Protein AF-A0AAW2QH24-F1 (afdb_monomer)

Structure (mmCIF, N/CA/C/O backbone):
data_AF-A0AAW2QH24-F1
#
_entry.id   AF-A0AAW2QH24-F1
#
loop_
_atom_site.group_PDB
_atom_site.id
_atom_site.type_symbol
_atom_site.label_atom_id
_atom_site.label_alt_id
_atom_site.label_comp_id
_atom_site.label_asym_id
_atom_site.label_entity_id
_atom_site.label_seq_id
_atom_site.pdbx_PDB_ins_code
_atom_site.Cartn_x
_atom_site.Cartn_y
_atom_site.Cartn_z
_atom_site.occupancy
_atom_site.B_iso_or_equiv
_atom_site.auth_seq_id
_atom_site.auth_comp_id
_atom_site.auth_asym_id
_atom_site.auth_atom_id
_atom_site.pdbx_PDB_model_num
ATOM 1 N N . MET A 1 1 ? -31.038 6.868 36.584 1.00 50.53 1 MET A N 1
ATOM 2 C CA . MET A 1 1 ? -31.276 5.409 36.505 1.00 50.53 1 MET A CA 1
ATOM 3 C C . MET A 1 1 ? -29.937 4.709 36.640 1.00 50.53 1 MET A C 1
ATOM 5 O O . MET A 1 1 ? -29.089 4.872 35.773 1.00 50.53 1 MET A O 1
ATOM 9 N N . THR A 1 2 ? -29.704 4.025 37.755 1.00 49.72 2 THR A N 1
ATOM 10 C CA . THR A 1 2 ? -28.501 3.214 37.974 1.00 49.72 2 THR A CA 1
ATOM 11 C C . THR A 1 2 ? -28.663 1.862 37.268 1.00 49.72 2 THR A C 1
ATOM 13 O O . THR A 1 2 ? -29.738 1.265 37.352 1.00 49.72 2 THR A O 1
ATOM 16 N N . PRO A 1 3 ? -27.652 1.373 36.529 1.00 58.25 3 PRO A N 1
ATOM 17 C CA . PRO A 1 3 ? -27.753 0.094 35.834 1.00 58.25 3 PRO A CA 1
ATOM 18 C C . PRO A 1 3 ? -27.809 -1.057 36.847 1.00 58.25 3 PRO A C 1
ATOM 20 O O . PRO A 1 3 ? -26.887 -1.262 37.631 1.00 58.25 3 PRO A O 1
ATOM 23 N N . SER A 1 4 ? -28.914 -1.800 36.830 1.00 63.97 4 SER A N 1
ATOM 24 C CA . SER A 1 4 ? -29.121 -3.020 37.612 1.00 63.97 4 SER A CA 1
ATOM 25 C C . SER A 1 4 ? -28.683 -4.241 36.796 1.00 63.97 4 SER A C 1
ATOM 27 O O . SER A 1 4 ? -28.987 -4.327 35.607 1.00 63.97 4 SER A O 1
ATOM 29 N N . LYS A 1 5 ? -28.019 -5.214 37.443 1.00 64.31 5 LYS A N 1
ATOM 30 C CA . LYS A 1 5 ? -27.578 -6.499 36.849 1.00 64.31 5 LYS A CA 1
ATOM 31 C C . LYS A 1 5 ? -28.706 -7.333 36.223 1.00 64.31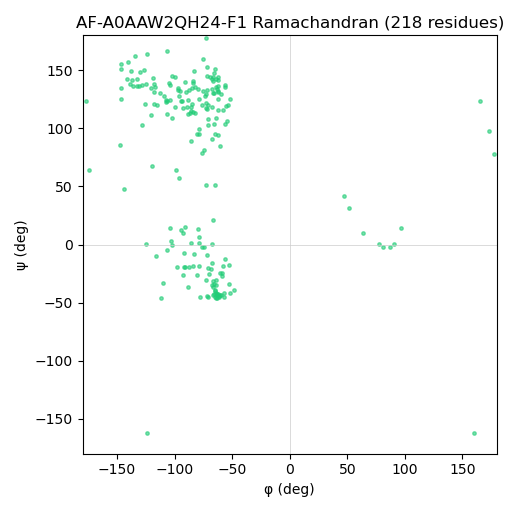 5 LYS A C 1
ATOM 33 O O . LYS A 1 5 ? -28.423 -8.305 35.536 1.00 64.31 5 LYS A O 1
ATOM 38 N N . ILE A 1 6 ? -29.963 -6.981 36.486 1.00 69.25 6 ILE A N 1
ATOM 39 C CA . ILE A 1 6 ? -31.151 -7.721 36.043 1.00 69.25 6 ILE A CA 1
ATOM 40 C C . ILE A 1 6 ? -31.359 -7.600 34.525 1.00 69.25 6 ILE A C 1
ATOM 42 O O . ILE A 1 6 ? -31.956 -8.478 33.910 1.00 69.25 6 ILE A O 1
ATOM 46 N N . VAL A 1 7 ? -30.854 -6.535 33.898 1.00 69.88 7 VAL A N 1
ATOM 47 C CA . VAL A 1 7 ? -31.064 -6.295 32.469 1.00 69.88 7 VAL A CA 1
ATOM 48 C C . VAL A 1 7 ? -29.834 -6.741 31.682 1.00 69.88 7 VAL A C 1
ATOM 50 O O . VAL A 1 7 ? -28.747 -6.201 31.856 1.00 69.88 7 VAL A O 1
ATOM 53 N N . ALA A 1 8 ? -30.013 -7.719 30.788 1.00 75.12 8 ALA A N 1
ATOM 54 C CA . ALA A 1 8 ? -28.938 -8.256 29.944 1.00 75.12 8 ALA A CA 1
ATOM 55 C C . ALA A 1 8 ? -28.410 -7.250 28.900 1.00 75.12 8 ALA A C 1
ATOM 57 O O . ALA A 1 8 ? -27.344 -7.452 28.322 1.00 75.12 8 ALA A O 1
ATOM 58 N N . GLN A 1 9 ? -29.154 -6.171 28.641 1.00 79.94 9 GLN A N 1
ATOM 59 C CA . GLN A 1 9 ? -28.798 -5.129 27.680 1.00 79.94 9 GLN A CA 1
ATOM 60 C C . GLN A 1 9 ? -28.249 -3.886 28.383 1.00 79.94 9 GLN A C 1
ATOM 62 O O . GLN A 1 9 ? -28.702 -3.502 29.461 1.00 79.94 9 GLN A O 1
ATOM 67 N N . THR A 1 10 ? -27.290 -3.217 27.742 1.00 81.06 10 THR A N 1
ATOM 68 C CA . THR A 1 10 ? -26.743 -1.960 28.270 1.00 81.06 10 THR A CA 1
ATOM 69 C C . THR A 1 10 ? -27.794 -0.840 28.194 1.00 81.06 10 THR A C 1
ATOM 71 O O . THR A 1 10 ? -28.531 -0.775 27.207 1.00 81.06 10 THR A O 1
ATOM 74 N N . PRO A 1 11 ? -27.856 0.095 29.165 1.00 86.81 11 PRO A N 1
ATOM 75 C CA . PRO A 1 11 ? -28.789 1.228 29.110 1.00 86.81 11 PRO A CA 1
ATOM 76 C C . PRO A 1 11 ? -28.702 2.032 27.806 1.00 86.81 11 PRO A C 1
ATOM 78 O O . PRO A 1 11 ? -29.710 2.501 27.287 1.00 86.81 11 PRO A O 1
ATOM 81 N N . TYR A 1 12 ? -27.497 2.133 27.241 1.00 81.69 12 TYR A N 1
ATOM 82 C CA . TYR A 1 12 ? -27.252 2.771 25.951 1.00 81.69 12 TYR A CA 1
ATOM 83 C C . TYR A 1 12 ? -28.001 2.077 24.805 1.00 81.69 12 TYR A C 1
ATOM 85 O O . TYR A 1 12 ? -28.624 2.737 23.976 1.00 81.69 12 TYR A O 1
ATOM 93 N N . GLN A 1 13 ? -27.973 0.744 24.777 1.00 87.94 13 GLN A N 1
ATOM 94 C CA . GLN A 1 13 ? -28.657 -0.049 23.760 1.00 87.94 13 GLN A CA 1
ATOM 95 C C . GLN A 1 13 ? -30.179 0.074 23.861 1.00 87.94 13 GLN A C 1
ATOM 97 O O . GLN A 1 13 ? -30.842 0.138 22.831 1.00 87.94 13 GLN A O 1
ATOM 102 N N . ILE A 1 14 ? -30.717 0.160 25.080 1.00 85.56 14 ILE A N 1
ATOM 103 C CA . ILE A 1 14 ? -32.153 0.357 25.317 1.00 85.56 14 ILE A CA 1
ATOM 104 C C . ILE A 1 14 ? -32.591 1.743 24.835 1.00 85.56 14 ILE A C 1
ATOM 106 O O . ILE A 1 14 ? -33.616 1.867 24.174 1.00 85.56 14 ILE A O 1
ATOM 110 N N . TRP A 1 15 ? -31.801 2.781 25.120 1.00 84.31 15 TRP A N 1
ATOM 111 C CA . TRP A 1 15 ? -32.135 4.154 24.735 1.00 84.31 15 TRP A CA 1
ATOM 112 C C . TRP A 1 15 ? -32.022 4.378 23.223 1.00 84.31 15 TRP A C 1
ATOM 114 O O . TRP A 1 15 ? -32.889 4.996 22.611 1.00 84.31 15 TRP A O 1
ATOM 124 N N . HIS A 1 16 ? -30.947 3.892 22.604 1.00 84.62 16 HIS A N 1
ATOM 125 C CA . HIS A 1 16 ? -30.618 4.213 21.213 1.00 84.62 16 HIS A CA 1
ATOM 126 C C . HIS A 1 16 ? -30.964 3.095 20.217 1.00 84.62 16 HIS A C 1
ATOM 128 O O . HIS A 1 16 ? -30.703 3.240 19.021 1.00 84.62 16 HIS A O 1
ATOM 134 N N . GLY A 1 17 ? -31.514 1.970 20.689 1.00 86.75 17 GLY A N 1
ATOM 135 C CA . GLY A 1 17 ? -31.916 0.826 19.861 1.00 86.75 17 GLY A CA 1
ATOM 136 C C . GLY A 1 17 ? -30.762 0.122 19.134 1.00 86.75 17 GLY A C 1
ATOM 137 O O . GLY A 1 17 ? -31.001 -0.708 18.258 1.00 86.75 17 GLY A O 1
ATOM 138 N N . LYS A 1 18 ? -29.504 0.458 19.450 1.00 84.88 18 LYS A N 1
ATOM 139 C CA . LYS A 1 18 ? -28.295 -0.083 18.812 1.00 84.88 18 LYS A CA 1
ATOM 140 C C . LYS A 1 18 ? -27.220 -0.364 19.866 1.00 84.88 18 LYS A C 1
ATOM 142 O O . LYS A 1 18 ? -27.023 0.468 20.753 1.00 84.88 18 LYS A O 1
ATOM 147 N N . PRO A 1 19 ? -26.500 -1.497 19.784 1.00 83.69 19 PRO A N 1
ATOM 148 C CA . PRO A 1 19 ? -25.375 -1.752 20.675 1.00 83.69 19 PRO A CA 1
ATOM 149 C C . PRO A 1 19 ? -24.259 -0.725 20.432 1.00 83.69 19 PRO A C 1
ATOM 151 O O . PRO A 1 19 ? -23.991 -0.338 19.292 1.00 83.69 19 PRO A O 1
ATOM 154 N N . ALA A 1 20 ? -23.596 -0.288 21.503 1.00 81.81 20 ALA A N 1
ATOM 155 C CA . ALA A 1 20 ? -22.451 0.610 21.397 1.00 81.81 20 ALA A CA 1
ATOM 156 C C . ALA A 1 20 ? -21.290 -0.082 20.660 1.00 81.81 20 ALA A C 1
ATOM 158 O O . ALA A 1 20 ? -20.962 -1.238 20.925 1.00 81.81 20 ALA A O 1
ATOM 159 N N . SER A 1 21 ? -20.647 0.630 19.731 1.00 78.31 21 SER A N 1
ATOM 160 C CA . SER A 1 21 ? -19.479 0.114 19.012 1.00 78.31 21 SER A CA 1
ATOM 161 C C . SER A 1 21 ? -18.197 0.426 19.781 1.00 78.31 21 SER A C 1
ATOM 163 O O . SER A 1 21 ? -17.756 1.572 19.822 1.00 78.31 21 SER A O 1
ATOM 165 N N . TYR A 1 22 ? -17.545 -0.609 20.307 1.00 80.31 22 TYR A N 1
ATOM 166 C CA . TYR A 1 22 ? -16.282 -0.491 21.047 1.00 80.31 22 TYR A CA 1
ATOM 167 C C . TYR A 1 22 ? -15.026 -0.655 20.178 1.00 80.31 22 TYR A C 1
ATOM 169 O O . TYR A 1 22 ? -13.922 -0.709 20.700 1.00 80.31 22 TYR A O 1
ATOM 177 N N . LYS A 1 23 ? -15.162 -0.689 18.844 1.00 79.44 23 LYS A N 1
ATOM 178 C CA . LYS A 1 23 ? -14.038 -0.906 17.904 1.00 79.44 23 LYS A CA 1
ATOM 179 C C . LYS A 1 23 ? -12.918 0.138 18.006 1.00 79.44 23 LYS A C 1
ATOM 181 O O . LYS A 1 23 ? -11.796 -0.121 17.584 1.00 79.44 23 LYS A O 1
ATOM 186 N N . TYR A 1 24 ? -13.254 1.327 18.500 1.00 81.50 24 TYR A N 1
ATOM 187 C CA . TYR A 1 24 ? -12.327 2.443 18.654 1.00 81.50 24 TYR A CA 1
ATOM 188 C C . TYR A 1 24 ? -11.577 2.416 19.991 1.00 81.50 24 TYR A C 1
ATOM 190 O O . TYR A 1 24 ? -10.534 3.058 20.102 1.00 81.50 24 TYR A O 1
ATOM 198 N N . LEU A 1 25 ? -12.091 1.685 20.988 1.00 83.94 25 LEU A N 1
ATOM 199 C CA . LEU A 1 25 ? -11.452 1.588 22.292 1.00 83.94 25 LEU A CA 1
ATOM 200 C C . LEU A 1 25 ? -10.239 0.663 22.218 1.00 83.94 25 LEU A C 1
ATOM 202 O O . LEU A 1 25 ? -10.309 -0.438 21.678 1.00 83.94 25 LEU A O 1
ATOM 206 N N . ARG A 1 26 ? -9.139 1.146 22.782 1.00 87.50 26 ARG A N 1
ATOM 207 C CA . ARG A 1 26 ? -7.834 0.508 22.857 1.00 87.50 26 ARG A CA 1
ATOM 208 C C . ARG A 1 26 ? -7.335 0.447 24.288 1.00 87.50 26 ARG A C 1
ATOM 210 O O . ARG A 1 26 ? -7.654 1.324 25.100 1.00 87.50 26 ARG A O 1
ATOM 217 N N . VAL A 1 27 ? -6.544 -0.580 24.584 1.00 86.19 27 VAL A N 1
ATOM 218 C CA . VAL A 1 27 ? -5.953 -0.787 25.910 1.00 86.19 27 VAL A CA 1
ATOM 219 C C . VAL A 1 27 ? -4.870 0.261 26.140 1.00 86.19 27 VAL A C 1
ATOM 221 O O . VAL A 1 27 ? -3.902 0.338 25.380 1.00 86.19 27 VAL A O 1
ATOM 224 N N . TRP A 1 28 ? -5.033 1.075 27.185 1.00 87.56 28 TRP A N 1
ATOM 225 C CA . TRP A 1 28 ? -4.056 2.095 27.567 1.00 87.56 28 TRP A CA 1
ATOM 226 C C . TRP A 1 28 ? -2.680 1.475 27.811 1.00 87.56 28 TRP A C 1
ATOM 228 O O . TRP A 1 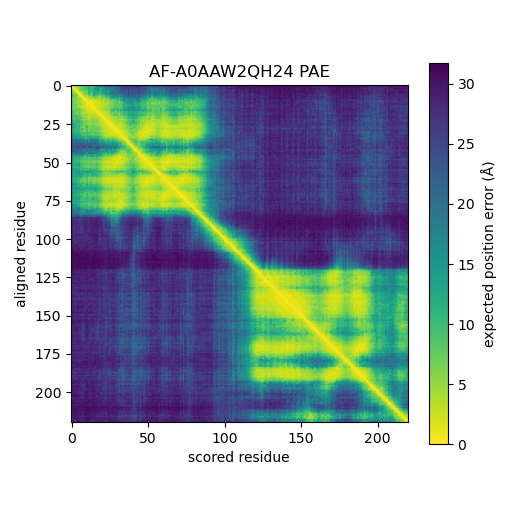28 ? -2.571 0.433 28.451 1.00 87.56 28 TRP A O 1
ATOM 238 N N . GLY A 1 29 ? -1.626 2.104 27.293 1.00 85.25 29 GLY A N 1
ATOM 239 C CA . GLY A 1 29 ? -0.265 1.597 27.417 1.00 85.25 29 GLY A CA 1
ATOM 240 C C . GLY A 1 29 ? 0.071 0.440 26.475 1.00 85.25 29 GLY A C 1
ATOM 241 O O . GLY A 1 29 ? 1.212 -0.019 26.507 1.00 85.25 29 GLY A O 1
ATOM 242 N N . SER A 1 30 ? -0.857 -0.013 25.624 1.00 87.94 30 SER A N 1
ATOM 243 C CA . SER A 1 30 ? -0.565 -1.082 24.668 1.00 87.94 30 SER A CA 1
ATOM 244 C C . SER A 1 30 ? 0.537 -0.677 23.678 1.00 87.94 30 SER A C 1
ATOM 246 O O . SER A 1 30 ? 0.599 0.485 23.246 1.00 87.94 30 SER A O 1
ATOM 248 N N . PRO A 1 31 ? 1.428 -1.617 23.313 1.00 88.75 31 PRO A N 1
AT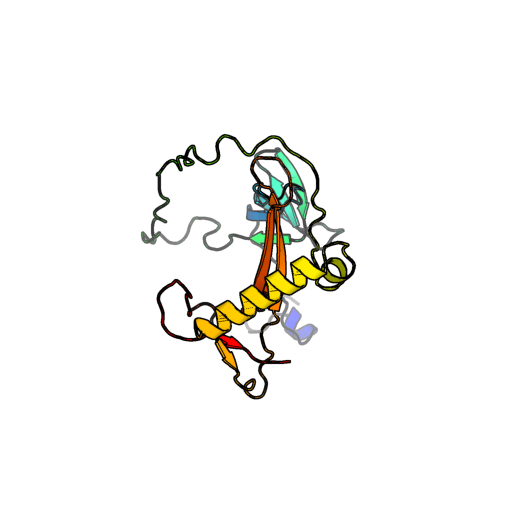OM 249 C CA . PRO A 1 31 ? 2.372 -1.398 22.233 1.00 88.75 31 PRO A CA 1
ATOM 250 C C . PRO A 1 31 ? 1.622 -1.317 20.900 1.00 88.75 31 PRO A C 1
ATOM 252 O O . PRO A 1 31 ? 0.757 -2.142 20.594 1.00 88.75 31 PRO A O 1
ATOM 255 N N . ALA A 1 32 ? 1.964 -0.323 20.091 1.00 89.25 32 ALA A N 1
ATOM 256 C CA . ALA A 1 32 ? 1.374 -0.107 18.781 1.00 89.25 32 ALA A CA 1
ATOM 257 C C . ALA A 1 32 ? 2.457 0.224 17.754 1.00 89.25 32 ALA A C 1
ATOM 259 O O . ALA A 1 32 ? 3.347 1.035 18.008 1.00 89.25 32 ALA A O 1
ATOM 260 N N . TYR A 1 33 ? 2.361 -0.385 16.574 1.00 88.81 33 TYR A N 1
ATOM 261 C CA . TYR A 1 33 ? 3.175 -0.008 15.428 1.00 88.81 33 TYR A CA 1
ATOM 262 C C . TYR A 1 33 ? 2.521 1.146 14.688 1.00 88.81 33 TYR A C 1
ATOM 264 O O . TYR A 1 33 ? 1.395 1.044 14.191 1.00 88.81 33 TYR A O 1
ATOM 272 N N . VAL A 1 34 ? 3.258 2.240 14.592 1.00 88.00 34 VAL A N 1
ATOM 273 C CA . VAL A 1 34 ? 2.811 3.472 13.964 1.00 88.00 34 VAL A CA 1
ATOM 274 C C . VAL A 1 34 ? 3.561 3.652 12.655 1.00 88.00 34 VAL A C 1
ATOM 276 O O . VAL A 1 34 ? 4.789 3.604 12.625 1.00 88.00 34 VAL A O 1
ATOM 279 N N . LYS A 1 35 ? 2.830 3.870 11.558 1.00 81.88 35 LYS A N 1
ATOM 280 C CA . LYS A 1 35 ? 3.443 4.098 10.248 1.00 81.88 35 LYS A CA 1
ATOM 281 C C . LYS A 1 35 ? 3.865 5.562 10.114 1.00 81.88 35 LYS A C 1
ATOM 283 O O . LYS A 1 35 ? 3.006 6.438 10.031 1.00 81.88 35 LYS A O 1
ATOM 288 N N . ARG A 1 36 ? 5.171 5.818 10.051 1.00 74.69 36 ARG A N 1
ATOM 289 C CA . ARG A 1 36 ? 5.738 7.138 9.758 1.00 74.69 36 ARG A CA 1
ATOM 290 C C . ARG A 1 36 ? 5.813 7.329 8.243 1.00 74.69 36 ARG A C 1
ATOM 292 O O . ARG A 1 36 ? 6.208 6.423 7.505 1.00 74.69 36 ARG A O 1
ATOM 299 N N . LEU A 1 37 ? 5.401 8.504 7.772 1.00 64.50 37 LEU A N 1
ATOM 300 C CA . LEU A 1 37 ? 5.570 8.910 6.379 1.00 64.50 37 LEU A CA 1
ATOM 301 C C . LEU A 1 37 ? 7.032 9.313 6.176 1.00 64.50 37 LEU A C 1
ATOM 303 O O . LEU A 1 37 ? 7.367 10.487 6.225 1.00 64.50 37 LEU A O 1
ATOM 307 N N . VAL A 1 38 ? 7.904 8.316 6.040 1.00 65.06 38 VAL A N 1
ATOM 308 C CA . VAL A 1 38 ? 9.279 8.522 5.580 1.00 65.06 38 VAL A CA 1
ATOM 309 C C . VAL A 1 38 ? 9.278 8.382 4.059 1.00 65.06 38 VAL A C 1
ATOM 311 O O . VAL A 1 38 ? 8.677 7.440 3.515 1.00 65.06 38 VAL A O 1
ATOM 314 N N . GLU A 1 39 ? 9.889 9.357 3.391 1.00 63.31 39 GLU A N 1
ATOM 315 C CA . GLU A 1 39 ? 9.905 9.496 1.931 1.00 63.31 39 GLU A CA 1
ATOM 316 C C . GLU A 1 39 ? 10.686 8.350 1.265 1.00 63.31 39 GLU A C 1
ATOM 318 O O . GLU A 1 39 ? 10.277 7.841 0.217 1.00 63.31 39 GLU A O 1
ATOM 323 N N . ASP A 1 40 ? 11.712 7.826 1.937 1.00 67.75 40 ASP A N 1
ATOM 324 C CA . ASP A 1 40 ? 12.619 6.836 1.367 1.00 67.75 40 ASP A CA 1
ATOM 325 C C . ASP A 1 40 ? 12.003 5.446 1.203 1.00 67.75 40 ASP A C 1
ATOM 327 O O . ASP A 1 40 ? 11.379 4.858 2.091 1.00 67.75 40 ASP A O 1
ATOM 331 N N . LYS A 1 41 ? 12.147 4.891 -0.005 1.00 59.56 41 LYS A N 1
ATOM 332 C CA . LYS A 1 41 ? 11.448 3.686 -0.484 1.00 59.56 41 LYS A CA 1
ATOM 333 C C . LYS A 1 41 ? 11.741 2.427 0.343 1.00 59.56 41 LYS A C 1
ATOM 335 O O . LYS A 1 41 ? 10.880 1.545 0.367 1.00 59.56 41 LYS A O 1
ATOM 340 N N . LEU A 1 42 ? 12.882 2.365 1.031 1.00 65.06 42 LEU A N 1
ATOM 341 C CA . LEU A 1 42 ? 13.388 1.157 1.696 1.00 65.06 42 LEU A CA 1
ATOM 342 C C . LEU A 1 42 ? 13.494 1.243 3.223 1.00 65.06 42 LEU A C 1
ATOM 344 O O . LEU A 1 42 ? 13.683 0.206 3.854 1.00 65.06 42 LEU A O 1
ATOM 348 N N . ASP A 1 43 ? 13.334 2.423 3.818 1.00 60.28 43 ASP A N 1
ATOM 349 C CA . ASP A 1 43 ? 13.530 2.564 5.258 1.00 60.28 43 ASP A CA 1
ATOM 350 C C . ASP A 1 43 ? 12.384 1.990 6.086 1.00 60.28 43 ASP A C 1
ATOM 352 O O . ASP A 1 43 ? 11.252 1.782 5.624 1.00 60.28 43 ASP A O 1
ATOM 356 N N . LEU A 1 44 ? 12.704 1.720 7.354 1.00 61.22 44 LEU A N 1
ATOM 357 C CA . LEU A 1 44 ? 11.780 1.187 8.341 1.00 61.22 44 LEU A CA 1
ATOM 358 C C . LEU A 1 44 ? 10.636 2.190 8.578 1.00 61.22 44 LEU A C 1
ATOM 360 O O . LEU A 1 44 ? 10.724 3.105 9.390 1.00 61.22 44 LEU A O 1
ATOM 364 N N . ARG A 1 45 ? 9.524 2.009 7.861 1.00 69.38 45 ARG A N 1
ATOM 365 C CA . ARG A 1 45 ? 8.360 2.912 7.918 1.00 69.38 45 ARG A CA 1
ATOM 366 C C . ARG A 1 45 ? 7.512 2.783 9.182 1.00 69.38 45 ARG A C 1
ATOM 368 O O . ARG A 1 45 ? 6.517 3.493 9.296 1.00 69.38 45 ARG A O 1
ATOM 375 N N . SER A 1 46 ? 7.828 1.871 10.097 1.00 79.56 46 SER A N 1
ATOM 376 C CA . SER A 1 46 ? 7.024 1.614 11.295 1.00 79.56 46 SER A CA 1
ATOM 377 C C . SER A 1 46 ? 7.854 1.713 12.568 1.00 79.56 46 SER A C 1
ATOM 379 O O . SER A 1 46 ? 8.790 0.932 12.737 1.00 79.56 46 SER A O 1
ATOM 381 N N . SER A 1 47 ? 7.474 2.611 13.476 1.00 83.06 47 SER A N 1
ATOM 382 C CA . SER A 1 47 ? 8.057 2.717 14.817 1.00 83.06 47 SER A CA 1
ATOM 383 C C . SER A 1 47 ? 7.160 2.034 15.853 1.00 83.06 47 SER A C 1
ATOM 385 O O . SER A 1 47 ? 5.932 2.041 15.733 1.00 83.06 47 SER A O 1
ATOM 387 N N . LEU A 1 48 ? 7.778 1.400 16.853 1.00 86.81 48 LEU A N 1
ATOM 388 C CA . LEU A 1 48 ? 7.075 0.825 18.000 1.00 86.81 48 LEU A CA 1
ATOM 389 C C . LEU A 1 48 ? 6.846 1.929 19.036 1.00 86.81 48 LEU A C 1
ATOM 391 O O . LEU A 1 48 ? 7.800 2.429 19.627 1.00 86.81 48 LEU A O 1
ATOM 395 N N . CYS A 1 49 ? 5.589 2.282 19.275 1.00 88.75 49 CYS A N 1
ATOM 396 C CA . CYS A 1 49 ? 5.206 3.343 20.201 1.00 88.75 49 CYS A CA 1
ATOM 397 C C . CYS A 1 49 ? 4.229 2.821 21.261 1.00 88.75 49 CYS A C 1
ATOM 399 O O . CYS A 1 49 ? 3.621 1.758 21.110 1.00 88.75 49 CYS A O 1
ATOM 401 N N . ARG A 1 50 ? 4.061 3.580 22.346 1.00 91.00 50 ARG A N 1
ATOM 402 C CA . ARG A 1 50 ? 3.092 3.281 23.408 1.00 91.00 50 ARG A CA 1
ATOM 403 C C . ARG A 1 50 ? 1.811 4.080 23.200 1.00 91.00 50 ARG A C 1
ATOM 405 O O . ARG A 1 50 ? 1.880 5.290 22.993 1.00 91.00 50 ARG A O 1
ATOM 412 N N . PHE A 1 51 ? 0.649 3.442 23.292 1.00 92.81 51 PHE A N 1
ATOM 413 C CA . PHE A 1 51 ? -0.630 4.150 23.256 1.00 92.81 51 PHE A CA 1
ATOM 414 C C . PHE A 1 51 ? -0.900 4.904 24.569 1.00 92.81 51 PHE A C 1
ATOM 416 O O . PHE A 1 51 ? -0.851 4.312 25.647 1.00 92.81 51 PHE A O 1
ATOM 423 N N . VAL A 1 52 ? -1.211 6.201 24.479 1.00 93.00 52 VAL A N 1
ATOM 424 C CA . VAL A 1 52 ? -1.430 7.087 25.640 1.00 93.00 52 VAL A CA 1
ATOM 425 C C . VAL A 1 52 ? -2.895 7.495 25.792 1.00 93.00 52 VAL A C 1
ATOM 427 O O . VAL A 1 52 ? -3.361 7.671 26.914 1.00 93.00 52 VAL A O 1
ATOM 430 N N . GLY A 1 53 ? -3.645 7.660 24.699 1.00 92.00 53 GLY A N 1
ATOM 431 C CA . GLY A 1 53 ? -5.044 8.082 24.794 1.00 92.00 53 GLY A CA 1
ATOM 432 C C . GLY A 1 53 ? -5.623 8.675 23.515 1.00 92.00 53 GLY A C 1
ATOM 433 O O . GLY A 1 53 ? -5.076 8.509 22.428 1.00 92.00 53 GLY A O 1
ATOM 434 N N . TYR A 1 54 ? -6.741 9.385 23.656 1.00 91.12 54 TYR A N 1
ATOM 435 C CA . TYR A 1 54 ? -7.511 9.930 22.536 1.00 91.12 54 TYR A CA 1
ATOM 436 C C . TYR A 1 54 ? -7.450 11.469 22.533 1.00 91.12 54 TYR A C 1
ATOM 438 O O . TYR A 1 54 ? -7.712 12.077 23.575 1.00 91.12 54 TYR A O 1
ATOM 446 N N . PRO A 1 55 ? -7.131 12.119 21.399 1.00 91.25 55 PRO A N 1
ATOM 447 C CA . PRO A 1 55 ? -7.224 13.567 21.256 1.00 91.25 55 PRO A CA 1
ATOM 448 C C . PRO A 1 55 ? -8.68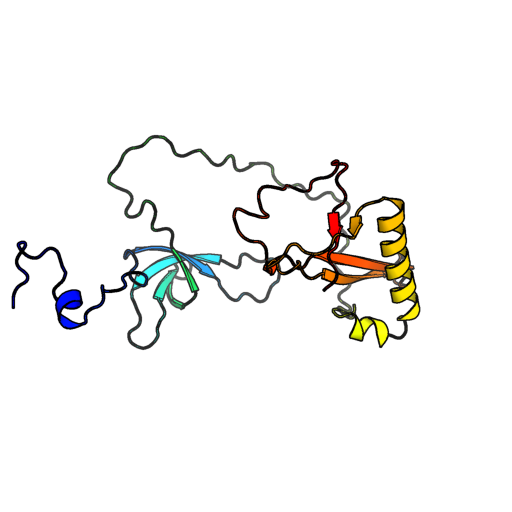1 14.021 21.326 1.00 91.25 55 PRO A C 1
ATOM 450 O O . PRO A 1 55 ? -9.571 13.356 20.800 1.00 91.25 55 PRO A O 1
ATOM 453 N N . LYS A 1 56 ? -8.923 15.191 21.928 1.00 85.62 56 LYS A N 1
ATOM 454 C CA . LYS A 1 56 ? -10.262 15.807 21.957 1.00 85.62 56 LYS A CA 1
ATOM 455 C C . LYS A 1 56 ? -10.674 16.371 20.594 1.00 85.62 56 LYS A C 1
ATOM 457 O O . LYS A 1 56 ? -11.852 16.386 20.267 1.00 85.62 56 LYS A O 1
ATOM 462 N N . GLU A 1 57 ? -9.698 16.823 19.811 1.00 84.50 57 GLU A N 1
ATOM 463 C CA . GLU A 1 57 ? -9.928 17.612 18.594 1.00 84.50 57 GLU A CA 1
ATOM 464 C C . GLU A 1 57 ? -9.893 16.780 17.308 1.00 84.50 57 GLU A C 1
ATOM 466 O O . GLU A 1 57 ? -10.378 17.207 16.267 1.00 84.50 57 GLU A O 1
ATOM 471 N N . THR A 1 58 ? -9.295 15.587 17.341 1.00 82.19 58 THR A N 1
ATOM 472 C CA . THR A 1 58 ? -9.078 14.765 16.144 1.00 82.19 58 THR A CA 1
ATOM 473 C C . THR A 1 58 ? -9.394 13.306 16.434 1.00 82.19 58 THR A C 1
ATOM 475 O O . THR A 1 58 ? -9.018 12.784 17.477 1.00 82.19 58 THR A O 1
ATOM 478 N N . ALA A 1 59 ? -10.003 12.616 15.465 1.00 80.81 59 ALA A N 1
ATOM 479 C CA . ALA A 1 59 ? -10.270 11.174 15.493 1.00 80.81 59 ALA A CA 1
ATOM 480 C C . ALA A 1 59 ? -8.993 10.319 15.305 1.00 80.81 59 ALA A C 1
ATOM 482 O O . ALA A 1 59 ? -8.913 9.486 14.402 1.00 80.81 59 ALA A O 1
ATOM 483 N N . GLY A 1 60 ? -7.954 10.593 16.092 1.00 88.25 60 GLY A N 1
ATOM 484 C CA . GLY A 1 60 ? -6.691 9.858 16.103 1.00 88.25 60 GLY A CA 1
ATOM 485 C C . GLY A 1 60 ? -6.360 9.325 17.491 1.00 88.25 60 GLY A C 1
ATOM 486 O O . GLY A 1 60 ? -7.210 9.259 18.372 1.00 88.25 60 GLY A O 1
ATOM 487 N N . TYR A 1 61 ? -5.101 8.974 17.695 1.00 90.94 61 TYR A N 1
ATOM 488 C CA . TYR A 1 61 ? -4.599 8.428 18.948 1.00 90.94 61 TYR A CA 1
ATOM 489 C C . TYR A 1 61 ? -3.308 9.146 19.338 1.00 90.94 61 TYR A C 1
ATOM 491 O O . TYR A 1 61 ? -2.495 9.475 18.470 1.00 90.94 61 TYR A O 1
ATOM 499 N N . TYR A 1 62 ? -3.120 9.380 20.636 1.00 92.00 62 TYR A N 1
ATOM 500 C CA . TYR A 1 62 ? -1.844 9.812 21.193 1.00 92.00 62 TYR A CA 1
ATOM 501 C C . TYR A 1 62 ? -0.916 8.613 21.323 1.00 92.00 62 TYR A C 1
ATOM 503 O O . TYR A 1 62 ? -1.243 7.627 21.994 1.00 92.00 62 TYR A O 1
ATOM 511 N N . PHE A 1 63 ? 0.259 8.737 20.723 1.00 92.44 63 PHE A N 1
ATOM 512 C CA . PHE A 1 63 ? 1.341 7.778 20.847 1.00 92.44 63 PHE A CA 1
ATOM 513 C C . PHE A 1 63 ? 2.549 8.446 21.476 1.00 92.44 63 PHE A C 1
ATOM 515 O O . PHE A 1 63 ? 2.883 9.578 21.135 1.00 92.44 63 PHE A O 1
ATOM 522 N N . TYR A 1 64 ? 3.196 7.727 22.382 1.00 91.06 64 TYR A N 1
ATOM 523 C CA . TYR A 1 64 ? 4.468 8.103 22.974 1.00 91.06 64 TYR A CA 1
ATOM 524 C C . TYR A 1 64 ? 5.583 7.267 22.352 1.00 91.06 64 TYR A C 1
ATOM 526 O O . TYR A 1 64 ? 5.521 6.031 22.378 1.00 91.06 64 TYR A O 1
ATOM 534 N N . ASP A 1 65 ? 6.592 7.936 21.806 1.00 90.12 65 ASP A N 1
ATOM 535 C CA . ASP A 1 65 ? 7.818 7.289 21.355 1.00 90.12 65 ASP A CA 1
ATOM 536 C C . ASP A 1 65 ? 8.857 7.316 22.486 1.00 90.12 65 ASP A C 1
ATOM 538 O O . ASP A 1 65 ? 9.257 8.407 22.904 1.00 90.12 65 ASP A O 1
ATOM 542 N N . PRO A 1 66 ? 9.311 6.159 23.002 1.00 84.81 66 PRO A N 1
ATOM 543 C CA . PRO A 1 66 ? 10.353 6.132 24.024 1.00 84.81 66 PRO A CA 1
ATOM 544 C C . PRO A 1 66 ? 11.717 6.592 23.492 1.00 84.81 66 PRO A C 1
ATOM 546 O O . PRO A 1 66 ? 12.562 6.988 24.290 1.00 84.81 66 PRO A O 1
ATOM 549 N N . THR A 1 67 ? 11.944 6.541 22.174 1.00 84.62 67 THR A N 1
ATOM 550 C CA . THR A 1 67 ? 13.229 6.928 21.569 1.00 84.62 67 THR A CA 1
ATOM 551 C C . THR A 1 67 ? 13.385 8.446 21.480 1.00 84.62 67 THR A C 1
ATOM 553 O O . THR A 1 67 ? 14.417 8.983 21.869 1.00 84.62 67 THR A O 1
ATOM 556 N N . GLU A 1 68 ? 12.338 9.145 21.033 1.00 83.56 68 GLU A N 1
ATOM 557 C CA . GLU A 1 68 ? 12.308 10.611 20.906 1.00 83.56 68 GLU A CA 1
ATOM 558 C C . GLU A 1 68 ? 11.766 11.312 22.168 1.00 83.56 68 GLU A C 1
ATOM 560 O O . GLU A 1 68 ? 11.757 12.539 22.233 1.00 83.56 68 GLU A O 1
ATOM 565 N N . GLN A 1 69 ? 11.259 10.551 23.148 1.00 88.00 69 GLN A N 1
ATOM 566 C CA . GLN A 1 69 ? 10.558 11.044 24.345 1.00 88.00 69 GLN A CA 1
ATOM 567 C C . GLN A 1 69 ? 9.418 12.028 24.032 1.00 88.00 69 GLN A C 1
ATOM 569 O O . GLN A 1 69 ? 9.102 12.922 24.820 1.00 88.00 69 GLN A O 1
ATOM 574 N N . LYS A 1 70 ? 8.768 11.855 22.879 1.00 90.75 70 LYS A N 1
ATOM 575 C CA . LYS A 1 70 ? 7.760 12.779 22.358 1.00 90.75 70 LYS A CA 1
ATOM 576 C C . LYS A 1 70 ? 6.409 12.095 22.215 1.00 90.75 70 LYS A C 1
ATOM 578 O O . LYS A 1 70 ? 6.316 10.931 21.825 1.00 90.75 70 LYS A O 1
ATOM 583 N N . VAL A 1 71 ? 5.352 12.851 22.507 1.00 91.06 71 VAL A N 1
ATOM 584 C CA . VAL A 1 71 ? 3.974 12.454 22.213 1.00 91.06 71 VAL A CA 1
ATOM 585 C C . VAL A 1 71 ? 3.551 13.068 20.883 1.00 91.06 71 VAL A C 1
ATOM 587 O O . VAL A 1 71 ? 3.731 14.266 20.660 1.0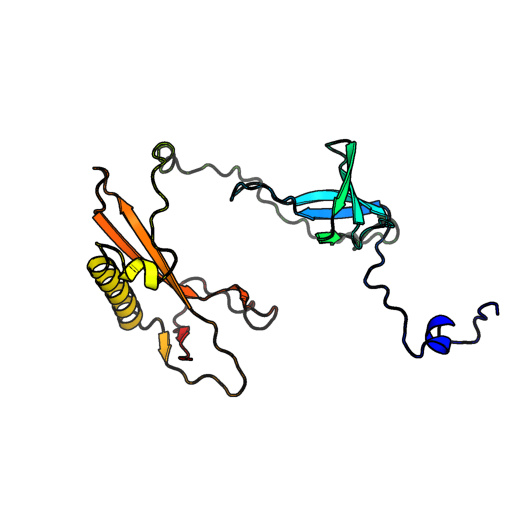0 91.06 71 VAL A O 1
ATOM 590 N N . PHE A 1 72 ? 2.969 12.263 20.003 1.00 89.81 72 PHE A N 1
ATOM 591 C CA . PHE A 1 72 ? 2.415 12.719 18.730 1.00 89.81 72 PHE A CA 1
ATOM 592 C C . PHE A 1 72 ? 1.030 12.108 18.483 1.00 89.81 72 PHE A C 1
ATOM 594 O O . PHE A 1 72 ? 0.643 11.122 19.114 1.00 89.81 72 PHE A O 1
ATOM 601 N N . VAL A 1 73 ? 0.268 12.704 17.561 1.00 91.06 73 VAL A N 1
ATOM 602 C CA . VAL A 1 73 ? -1.082 12.251 17.194 1.00 91.06 73 VAL A CA 1
ATOM 603 C C . VAL A 1 73 ? -1.052 11.598 15.824 1.00 91.06 73 VAL A C 1
ATOM 605 O O . VAL A 1 73 ? -0.662 12.238 14.850 1.00 91.06 73 VAL A O 1
ATOM 608 N N . LEU A 1 74 ? -1.521 10.354 15.723 1.00 86.94 74 LEU A N 1
ATOM 609 C CA . LEU A 1 74 ? -1.707 9.685 14.434 1.00 86.94 74 LEU A CA 1
ATOM 610 C C . LEU A 1 74 ? -3.017 8.899 14.378 1.00 86.94 74 LEU A C 1
ATOM 612 O O . LEU A 1 74 ? -3.521 8.415 15.388 1.00 86.94 74 LEU A O 1
ATOM 616 N N . ARG A 1 75 ? -3.589 8.794 13.173 1.00 85.12 75 ARG A N 1
ATOM 617 C CA . ARG A 1 75 ? -4.840 8.051 12.928 1.00 85.12 75 ARG A CA 1
ATOM 618 C C . ARG A 1 75 ? -4.596 6.573 12.623 1.00 85.12 75 ARG A C 1
ATOM 620 O O . ARG A 1 75 ? -5.372 5.724 13.041 1.00 85.12 75 ARG A O 1
ATOM 627 N N . ASN A 1 76 ? -3.512 6.271 11.909 1.00 82.44 76 ASN A N 1
ATOM 628 C CA . ASN A 1 76 ? -3.222 4.928 11.412 1.00 82.44 76 ASN A CA 1
ATOM 629 C C . ASN A 1 76 ? -2.157 4.253 12.279 1.00 82.44 76 ASN A C 1
ATOM 631 O O . ASN A 1 76 ? -0.979 4.607 12.204 1.00 82.44 76 ASN A O 1
ATOM 635 N N . ALA A 1 77 ? -2.572 3.259 13.060 1.00 86.31 77 ALA A N 1
ATOM 636 C CA . ALA A 1 77 ? -1.684 2.427 13.860 1.00 86.31 77 ALA A CA 1
ATOM 637 C C . ALA A 1 77 ? -2.217 0.995 13.963 1.00 86.31 77 ALA A C 1
ATOM 639 O O . ALA A 1 77 ? -3.428 0.762 13.917 1.00 86.31 77 ALA A O 1
ATOM 640 N N . VAL A 1 78 ? -1.301 0.041 14.115 1.00 87.69 78 VAL A N 1
ATOM 641 C CA . VAL A 1 78 ? -1.606 -1.373 14.347 1.00 87.69 78 VAL A CA 1
ATOM 642 C C . VAL A 1 78 ? -1.294 -1.691 15.805 1.00 87.69 78 VAL A C 1
ATOM 644 O O . VAL A 1 78 ? -0.136 -1.664 16.213 1.00 87.69 78 VAL A O 1
ATOM 647 N N . PHE A 1 79 ? -2.329 -1.973 16.595 1.00 87.12 79 PHE A N 1
ATOM 648 C CA . PHE A 1 79 ? -2.206 -2.230 18.030 1.00 87.12 79 PHE A CA 1
ATOM 649 C C . PHE A 1 79 ? -1.918 -3.708 18.307 1.00 87.12 79 PHE A C 1
ATOM 651 O O . PHE A 1 79 ? -2.598 -4.592 17.779 1.00 87.12 79 PHE A O 1
ATOM 658 N N . LEU A 1 80 ? -0.938 -3.977 19.166 1.00 84.50 80 LEU A N 1
ATOM 659 C CA . LEU A 1 80 ? -0.577 -5.314 19.634 1.00 84.50 80 LEU A CA 1
ATOM 660 C C . LEU A 1 80 ? -1.200 -5.572 21.013 1.00 84.50 80 LEU A C 1
ATOM 662 O O . LEU A 1 80 ? -0.511 -5.715 22.017 1.00 84.50 80 LEU A O 1
ATOM 666 N N . GLU A 1 81 ? -2.529 -5.594 21.071 1.00 79.94 81 GLU A N 1
ATOM 667 C CA . GLU A 1 81 ? -3.268 -5.762 22.337 1.00 79.94 81 GLU A CA 1
ATOM 668 C C . GLU A 1 81 ? -3.306 -7.222 22.804 1.00 79.94 81 GLU A C 1
ATOM 670 O O . GLU A 1 81 ? -3.568 -7.503 23.971 1.00 79.94 81 GLU A O 1
ATOM 675 N N . LYS A 1 82 ? -3.038 -8.170 21.896 1.00 73.12 82 LYS A N 1
ATOM 676 C CA . LYS A 1 82 ? -3.003 -9.600 22.211 1.00 73.12 82 LYS A CA 1
ATOM 677 C C . LYS A 1 82 ? -1.830 -9.875 23.159 1.00 73.12 82 LYS A C 1
ATOM 679 O O . LYS A 1 82 ? -0.686 -9.896 22.719 1.00 73.12 82 LYS A O 1
ATOM 684 N N . GLY A 1 83 ? -2.138 -10.078 24.440 1.00 64.94 83 GLY A N 1
ATOM 685 C CA . GLY A 1 83 ? -1.153 -10.335 25.497 1.00 64.94 83 GLY A CA 1
ATOM 686 C C . GLY A 1 83 ? -0.737 -9.107 26.316 1.00 64.94 83 GLY A C 1
ATOM 687 O O . GLY A 1 83 ? 0.260 -9.188 27.025 1.00 64.94 83 GLY A O 1
ATOM 688 N N . PHE A 1 84 ? -1.464 -7.982 26.231 1.00 65.81 84 PHE A N 1
ATOM 689 C CA . PHE A 1 84 ? -1.208 -6.789 27.047 1.00 65.81 84 PHE A CA 1
ATOM 690 C C . PHE A 1 84 ? -2.399 -6.454 27.973 1.00 65.81 84 PHE A C 1
ATOM 692 O O . PHE A 1 84 ? -3.533 -6.420 27.488 1.00 65.81 84 PHE A O 1
ATOM 699 N N . PRO A 1 85 ? -2.173 -6.113 29.258 1.00 56.41 85 PRO A N 1
ATOM 700 C CA . PRO A 1 85 ? -0.898 -6.168 29.977 1.00 56.41 85 PRO A CA 1
ATOM 701 C C . PRO A 1 85 ? -0.437 -7.621 30.136 1.00 56.41 85 PRO A C 1
ATOM 703 O O . PRO A 1 85 ? -1.254 -8.518 30.334 1.00 56.41 85 PRO A O 1
ATOM 706 N N . ALA A 1 86 ? 0.865 -7.856 29.989 1.00 56.44 86 ALA A N 1
ATOM 707 C CA . ALA A 1 86 ? 1.452 -9.155 30.276 1.00 56.44 86 ALA A CA 1
ATOM 708 C C . ALA A 1 86 ? 1.347 -9.376 31.788 1.00 56.44 86 ALA A C 1
ATOM 710 O O . ALA A 1 86 ? 2.161 -8.833 32.520 1.00 56.44 86 ALA A O 1
ATOM 711 N N . ASP A 1 87 ? 0.240 -9.990 32.211 1.00 52.97 87 ASP A N 1
ATOM 712 C CA . ASP A 1 87 ? 0.077 -10.896 33.352 1.00 52.97 87 ASP A CA 1
ATOM 713 C C . ASP A 1 87 ? -1.422 -11.193 33.530 1.00 52.97 87 ASP A C 1
ATOM 715 O O . ASP A 1 87 ? -2.175 -10.375 34.048 1.00 52.97 87 ASP A O 1
ATOM 719 N N . ILE A 1 88 ? -1.854 -12.337 32.989 1.00 52.09 88 ILE A N 1
ATOM 720 C CA . ILE A 1 88 ? -2.682 -13.411 33.584 1.00 52.09 88 ILE A CA 1
ATOM 721 C C . ILE A 1 88 ? -2.890 -14.412 32.433 1.00 52.09 88 ILE A C 1
ATOM 723 O O . ILE A 1 88 ? -3.889 -14.332 31.734 1.00 52.09 88 ILE A O 1
ATOM 727 N N . VAL A 1 89 ? -1.882 -15.242 32.136 1.00 44.00 89 VAL A N 1
ATOM 728 C CA . VAL A 1 89 ? -1.936 -16.716 31.969 1.00 44.00 89 VAL A CA 1
ATOM 729 C C . VAL A 1 89 ? -0.485 -17.181 31.710 1.00 44.00 89 VAL A C 1
ATOM 731 O O . VAL A 1 89 ? 0.129 -16.715 30.750 1.00 44.00 89 VAL A O 1
ATOM 734 N N . PRO A 1 90 ? 0.083 -18.105 32.507 1.00 48.53 90 PRO A N 1
ATOM 735 C CA . PRO A 1 90 ? 1.320 -18.783 32.151 1.00 48.53 90 PRO A CA 1
ATOM 736 C C . PRO A 1 90 ? 0.997 -19.894 31.143 1.00 48.53 90 PRO A C 1
ATOM 738 O O . PRO A 1 90 ? 0.555 -20.976 31.520 1.00 48.53 90 PRO A O 1
ATOM 741 N N . THR A 1 91 ? 1.201 -19.645 29.852 1.00 43.91 91 THR A N 1
ATOM 742 C CA . THR A 1 91 ? 1.256 -20.721 28.850 1.00 43.91 91 THR A CA 1
ATOM 743 C C . THR A 1 91 ? 2.611 -20.690 28.170 1.00 43.91 91 THR A C 1
ATOM 745 O O . THR A 1 91 ? 2.926 -19.759 27.432 1.00 43.91 91 THR A O 1
ATOM 748 N N . ASN A 1 92 ? 3.395 -21.729 28.448 1.00 51.59 92 ASN A N 1
ATOM 749 C CA . ASN A 1 92 ? 4.761 -21.983 27.989 1.00 51.59 92 ASN A CA 1
ATOM 750 C C . ASN A 1 92 ? 4.908 -22.233 26.475 1.00 51.59 92 ASN A C 1
ATOM 752 O O . ASN A 1 92 ? 5.926 -22.767 26.053 1.00 51.59 92 ASN A O 1
ATOM 756 N N . ASP A 1 93 ? 3.965 -21.806 25.638 1.00 52.53 93 ASP A N 1
ATOM 757 C CA . ASP A 1 93 ? 3.997 -22.077 24.199 1.00 52.53 93 ASP A CA 1
ATOM 758 C C . ASP A 1 93 ? 4.044 -20.775 23.398 1.00 52.53 93 ASP A C 1
ATOM 760 O O . ASP A 1 93 ? 3.116 -20.406 22.678 1.00 52.53 93 ASP A O 1
ATOM 764 N N . ILE A 1 94 ? 5.163 -20.058 23.510 1.00 52.44 94 ILE A N 1
ATOM 765 C CA . ILE A 1 94 ? 5.559 -19.117 22.462 1.00 52.44 94 ILE A CA 1
ATOM 766 C C . ILE A 1 94 ? 6.349 -19.940 21.441 1.00 52.44 94 ILE A C 1
ATOM 768 O O . ILE A 1 94 ? 7.458 -20.377 21.764 1.00 52.44 94 ILE A O 1
ATOM 772 N N . PRO A 1 95 ? 5.860 -20.150 20.203 1.00 44.81 95 PRO A N 1
ATOM 773 C CA . PRO A 1 95 ? 6.729 -20.649 19.157 1.00 44.81 95 PRO A CA 1
ATOM 774 C C . PRO A 1 95 ? 7.792 -19.577 18.931 1.00 44.81 95 PRO A C 1
ATOM 776 O O . PRO A 1 95 ? 7.510 -18.486 18.432 1.00 44.81 95 PRO A O 1
ATOM 779 N N . VAL A 1 96 ? 9.023 -19.872 19.350 1.00 51.69 96 VAL A N 1
ATOM 780 C CA . VAL A 1 96 ? 10.193 -19.065 19.020 1.00 51.69 96 VAL A CA 1
ATOM 781 C C . VAL A 1 96 ? 10.218 -18.952 17.501 1.00 51.69 96 VAL A C 1
ATOM 783 O O . VAL A 1 96 ? 10.524 -19.915 16.797 1.00 51.69 96 VAL A O 1
ATOM 786 N N . LEU A 1 97 ? 9.873 -17.773 16.983 1.00 48.84 97 LEU A N 1
ATOM 787 C CA . LEU A 1 97 ? 10.136 -17.415 15.599 1.00 48.84 97 LEU A CA 1
ATOM 788 C C . LEU A 1 97 ? 11.644 -17.585 15.414 1.00 48.84 97 LEU A C 1
ATOM 790 O O . LEU A 1 97 ? 12.421 -16.769 15.914 1.00 48.84 97 LEU A O 1
ATOM 794 N N . ARG A 1 98 ? 12.059 -18.676 14.751 1.00 46.00 98 ARG A N 1
ATOM 795 C CA . ARG A 1 98 ? 13.445 -18.919 14.337 1.00 46.00 98 ARG A CA 1
ATOM 796 C C . ARG A 1 98 ? 13.847 -17.790 13.398 1.00 46.00 98 ARG A C 1
ATOM 798 O O . ARG A 1 98 ? 13.732 -17.889 12.180 1.00 46.00 98 ARG A O 1
ATOM 805 N N . ARG A 1 99 ? 14.289 -16.678 13.975 1.00 48.62 99 ARG A N 1
ATOM 806 C CA . ARG A 1 99 ? 14.919 -15.600 13.235 1.00 48.62 99 ARG A CA 1
ATOM 807 C C . ARG A 1 99 ? 16.299 -16.121 12.863 1.00 48.62 99 ARG A C 1
ATOM 809 O O . ARG A 1 99 ? 17.083 -16.482 13.734 1.00 48.62 99 ARG A O 1
ATOM 816 N N . SER A 1 100 ? 16.557 -16.231 11.567 1.00 48.12 100 SER A N 1
ATOM 817 C CA . SER A 1 100 ? 17.884 -16.569 11.068 1.00 48.12 100 SER A CA 1
ATOM 818 C C . SER A 1 100 ? 18.891 -15.559 11.627 1.00 48.12 100 SER A C 1
ATOM 820 O O . SER A 1 100 ? 18.767 -14.366 11.364 1.00 48.12 100 SER A O 1
ATOM 822 N N . THR A 1 101 ? 19.879 -16.024 12.390 1.00 57.50 101 THR A N 1
ATOM 823 C CA . THR A 1 101 ? 21.060 -15.243 12.797 1.00 57.50 101 THR A CA 1
ATOM 824 C C . THR A 1 101 ? 22.102 -15.145 11.682 1.00 57.50 101 THR A C 1
ATOM 826 O O . THR A 1 101 ? 23.190 -14.620 11.907 1.00 57.50 101 THR A O 1
ATOM 829 N N . ARG A 1 102 ? 21.803 -15.631 10.465 1.00 51.16 102 ARG A N 1
ATOM 830 C CA . ARG A 1 102 ? 22.704 -15.445 9.325 1.00 51.16 102 ARG A CA 1
ATOM 831 C C . ARG A 1 102 ? 22.840 -13.957 9.038 1.00 51.16 102 ARG A C 1
ATOM 833 O O . ARG A 1 102 ? 21.886 -13.308 8.617 1.00 51.16 102 ARG A O 1
ATOM 840 N N . VAL A 1 103 ? 24.056 -13.453 9.211 1.00 56.91 103 VAL A N 1
ATOM 841 C CA . VAL A 1 103 ? 24.482 -12.195 8.611 1.00 56.91 103 VAL A CA 1
ATOM 842 C C . VAL A 1 103 ? 24.312 -12.357 7.103 1.00 56.91 103 VAL A C 1
ATOM 844 O O . VAL A 1 103 ? 24.931 -13.228 6.491 1.00 56.91 103 VAL A O 1
ATOM 847 N N . SER A 1 104 ? 23.418 -11.567 6.515 1.00 50.25 104 SER A N 1
ATOM 848 C CA . SER A 1 104 ? 23.271 -11.489 5.067 1.00 50.25 104 SER A CA 1
ATOM 849 C C . SER A 1 104 ? 24.554 -10.895 4.496 1.00 50.25 104 SER A C 1
ATOM 851 O O . SER A 1 104 ? 24.702 -9.676 4.460 1.00 50.25 104 SER A O 1
ATOM 853 N N . GLN A 1 105 ? 25.488 -11.737 4.058 1.00 53.38 105 GLN A N 1
ATOM 854 C CA . GLN A 1 105 ? 26.570 -11.261 3.209 1.00 53.38 105 GLN A CA 1
ATOM 855 C C . GLN A 1 105 ? 25.981 -10.950 1.837 1.00 53.38 105 GLN A C 1
ATOM 857 O O . GLN A 1 105 ? 25.428 -11.828 1.172 1.00 53.38 105 GLN A O 1
ATOM 862 N N . GLN A 1 106 ? 26.037 -9.678 1.445 1.00 48.00 106 GLN A N 1
ATOM 863 C CA . GLN A 1 106 ? 25.686 -9.303 0.085 1.00 48.00 106 GLN A CA 1
ATOM 864 C C . GLN A 1 106 ? 26.731 -9.923 -0.854 1.00 48.00 106 GLN A C 1
ATOM 866 O O . GLN A 1 106 ? 27.924 -9.786 -0.588 1.00 48.00 106 GLN A O 1
ATOM 871 N N . PRO A 1 107 ? 26.327 -10.618 -1.929 1.00 47.75 107 PRO A N 1
ATOM 872 C CA . PRO A 1 107 ? 27.282 -11.073 -2.927 1.00 47.75 107 PRO A CA 1
ATOM 873 C C . PRO A 1 107 ? 27.995 -9.853 -3.525 1.00 47.75 107 PRO A C 1
ATOM 875 O O . PRO A 1 107 ? 27.335 -8.917 -3.981 1.00 47.75 107 PRO A O 1
ATOM 878 N N . GLU A 1 108 ? 29.332 -9.884 -3.568 1.00 47.12 108 GLU A N 1
ATOM 879 C CA . GLU A 1 108 ? 30.188 -8.787 -4.067 1.00 47.12 108 GLU A CA 1
ATOM 880 C C . GLU A 1 108 ? 29.816 -8.293 -5.473 1.00 47.12 108 GLU A C 1
ATOM 882 O O . GLU A 1 108 ? 30.141 -7.174 -5.859 1.00 47.12 108 GLU A O 1
ATOM 887 N N . ARG A 1 109 ? 29.058 -9.087 -6.235 1.00 47.19 109 ARG A N 1
ATOM 888 C CA . ARG A 1 109 ? 28.573 -8.732 -7.571 1.00 47.19 109 ARG A CA 1
ATOM 889 C C . ARG A 1 109 ? 27.721 -7.451 -7.611 1.00 47.19 109 ARG A C 1
ATOM 891 O O . ARG A 1 109 ? 27.556 -6.882 -8.684 1.00 47.19 109 ARG A O 1
ATOM 898 N N . TYR A 1 110 ? 27.192 -6.998 -6.473 1.00 43.44 110 TYR A N 1
ATOM 899 C CA . TYR A 1 110 ? 26.445 -5.740 -6.342 1.00 43.44 110 TYR A CA 1
ATOM 900 C C . TYR A 1 110 ? 27.246 -4.597 -5.682 1.00 43.44 110 TYR A C 1
ATOM 902 O O . TYR A 1 110 ? 26.662 -3.577 -5.333 1.00 43.44 110 TYR A O 1
ATOM 910 N N . GLY A 1 111 ? 28.572 -4.715 -5.545 1.00 38.75 111 GLY A N 1
ATOM 911 C CA . GLY A 1 111 ? 29.430 -3.696 -4.918 1.00 38.75 111 GLY A CA 1
ATOM 912 C C . GLY A 1 111 ? 29.734 -2.446 -5.760 1.00 38.75 111 GLY A C 1
ATOM 913 O O . GLY A 1 111 ? 30.409 -1.549 -5.271 1.00 38.75 111 GLY A O 1
ATOM 914 N N . PHE A 1 112 ? 29.252 -2.357 -7.006 1.00 40.12 112 PHE A N 1
ATOM 915 C CA . PHE A 1 112 ? 29.605 -1.262 -7.929 1.00 40.12 112 PHE A CA 1
ATOM 916 C C . PHE A 1 112 ? 28.403 -0.489 -8.505 1.00 40.12 112 PHE A C 1
ATOM 918 O O . PHE A 1 112 ? 28.576 0.460 -9.262 1.00 40.12 112 PHE A O 1
ATOM 925 N N . LEU A 1 113 ? 27.161 -0.830 -8.145 1.00 39.03 113 LEU A N 1
ATOM 926 C CA . LEU A 1 113 ? 25.976 -0.165 -8.706 1.00 39.03 113 LEU A CA 1
ATOM 927 C C . LEU A 1 113 ? 25.457 0.953 -7.791 1.00 39.03 113 LEU A C 1
ATOM 929 O O . LEU A 1 113 ? 24.317 0.932 -7.335 1.00 39.03 113 LEU A O 1
ATOM 933 N N . GLY A 1 114 ? 26.329 1.912 -7.494 1.00 38.34 114 GLY A N 1
ATOM 934 C CA . GLY A 1 114 ? 26.041 3.018 -6.588 1.00 38.34 114 GLY A CA 1
ATOM 935 C C . GLY A 1 114 ? 26.691 4.321 -7.024 1.00 38.34 114 GLY A C 1
ATOM 936 O O . GLY A 1 114 ? 27.342 4.928 -6.193 1.00 38.34 114 GLY A O 1
ATOM 937 N N . LEU A 1 115 ? 26.572 4.722 -8.301 1.00 36.56 115 LEU A N 1
ATOM 938 C CA . LEU A 1 115 ? 26.867 6.090 -8.775 1.00 36.56 115 LEU A CA 1
ATOM 939 C C . LEU A 1 115 ? 26.512 6.295 -10.266 1.00 36.56 115 LEU A C 1
ATOM 941 O O . LEU A 1 115 ? 27.369 6.585 -11.082 1.00 36.56 115 LEU A O 1
ATOM 945 N N . THR A 1 116 ? 25.231 6.191 -10.630 1.00 34.66 116 THR A N 1
ATOM 946 C CA . THR A 1 116 ? 24.659 6.980 -11.744 1.00 34.66 116 THR A CA 1
ATOM 947 C C . THR A 1 116 ? 23.202 7.285 -11.410 1.00 34.66 116 THR A C 1
ATOM 949 O O . THR A 1 116 ? 22.285 6.542 -11.762 1.00 34.66 116 THR A O 1
ATOM 952 N N . GLY A 1 117 ? 22.978 8.365 -10.666 1.00 44.94 117 GLY A N 1
ATOM 953 C CA . GLY A 1 117 ? 21.676 9.016 -10.676 1.00 44.94 117 GLY A CA 1
ATOM 954 C C . GLY A 1 117 ? 21.494 9.699 -12.028 1.00 44.94 117 GLY A C 1
ATOM 955 O O . GLY A 1 117 ? 22.192 10.668 -12.277 1.00 44.94 117 GLY A O 1
ATOM 956 N N . GLN A 1 118 ? 20.623 9.156 -12.889 1.00 44.66 118 GLN A N 1
ATOM 957 C CA . GLN A 1 118 ? 19.937 9.791 -14.038 1.00 44.66 118 GLN A CA 1
ATOM 958 C C . GLN A 1 118 ? 19.350 8.669 -14.921 1.00 44.66 118 GLN A C 1
ATOM 960 O O . GLN A 1 118 ? 20.090 7.800 -15.359 1.00 44.66 118 GLN A O 1
ATOM 965 N N . LEU A 1 119 ? 18.061 8.571 -15.252 1.00 44.59 119 LEU A N 1
ATOM 966 C CA . LEU A 1 119 ? 16.835 9.262 -14.848 1.00 44.59 119 LEU A CA 1
ATOM 967 C C . LEU A 1 119 ? 15.735 8.190 -14.784 1.00 44.59 119 LEU A C 1
ATOM 969 O O . LEU A 1 119 ? 15.678 7.318 -15.652 1.00 44.59 119 LEU A O 1
ATOM 973 N N . ASP A 1 120 ? 14.834 8.293 -13.810 1.00 54.97 120 ASP A N 1
ATOM 974 C CA . ASP A 1 120 ? 13.564 7.554 -13.720 1.00 54.97 120 ASP A CA 1
ATOM 975 C C . ASP A 1 120 ? 12.588 7.932 -14.867 1.00 54.97 120 ASP A C 1
ATOM 977 O O . ASP A 1 120 ? 11.434 8.285 -14.632 1.00 54.97 120 ASP A O 1
ATOM 981 N N . ASN A 1 121 ? 13.037 7.884 -16.123 1.00 64.88 121 ASN A N 1
ATOM 982 C CA . ASN A 1 121 ? 12.244 8.206 -17.315 1.00 64.88 121 ASN A CA 1
ATOM 983 C C . ASN A 1 121 ? 11.614 6.961 -17.949 1.00 64.88 121 ASN A C 1
ATOM 985 O O . ASN A 1 121 ? 11.211 6.999 -19.110 1.00 64.88 121 ASN A O 1
ATOM 989 N N . ASP A 1 122 ? 11.625 5.819 -17.261 1.00 79.56 122 ASP A N 1
ATOM 990 C CA . ASP A 1 122 ? 10.970 4.623 -17.779 1.00 79.56 122 ASP A CA 1
ATOM 991 C C . ASP A 1 122 ? 9.449 4.807 -17.695 1.00 79.56 122 ASP A C 1
ATOM 993 O O . ASP A 1 122 ? 8.940 5.228 -16.647 1.00 79.56 122 ASP A O 1
ATOM 997 N N . PRO A 1 123 ? 8.713 4.495 -18.775 1.00 83.12 123 PRO A N 1
ATOM 998 C CA . PRO A 1 123 ? 7.276 4.692 -18.800 1.00 83.12 123 PRO A CA 1
ATOM 999 C C . PRO A 1 123 ? 6.621 3.826 -17.725 1.00 83.12 123 PRO A C 1
ATOM 1001 O O . PRO A 1 123 ? 6.893 2.628 -17.595 1.00 83.12 123 PRO A O 1
ATOM 1004 N N . LYS A 1 124 ? 5.737 4.426 -16.929 1.00 78.88 124 LYS A N 1
ATOM 1005 C CA . LYS A 1 124 ? 5.010 3.717 -15.862 1.00 78.88 124 LYS A CA 1
ATOM 1006 C C . LYS A 1 124 ? 3.685 3.162 -16.366 1.00 78.88 124 LYS A C 1
ATOM 1008 O O . LYS A 1 124 ? 3.108 2.268 -15.740 1.00 78.88 124 LYS A O 1
ATOM 1013 N N . ILE A 1 125 ? 3.200 3.700 -17.483 1.00 83.44 125 ILE A N 1
ATOM 1014 C CA . ILE A 1 125 ? 1.902 3.398 -18.078 1.00 83.44 125 ILE A CA 1
ATOM 1015 C C . ILE A 1 125 ? 2.100 3.079 -19.563 1.00 83.44 125 ILE A C 1
ATOM 1017 O O . ILE A 1 125 ? 2.981 3.626 -20.216 1.00 83.44 125 ILE A O 1
ATOM 1021 N N . TYR A 1 126 ? 1.252 2.204 -20.114 1.00 85.75 126 TYR A N 1
ATOM 1022 C CA . TYR A 1 126 ? 1.251 1.881 -21.546 1.00 85.75 126 TYR A CA 1
ATOM 1023 C C . TYR A 1 126 ? 1.175 3.134 -22.432 1.00 85.75 126 TYR A C 1
ATOM 1025 O O . TYR A 1 126 ? 1.910 3.230 -23.405 1.00 85.75 126 TYR A O 1
ATOM 1033 N N . GLY A 1 127 ? 0.341 4.114 -22.062 1.00 84.81 127 GLY A N 1
ATOM 1034 C CA . GLY A 1 127 ? 0.228 5.375 -22.798 1.00 84.81 127 GLY A CA 1
ATOM 1035 C C . GLY A 1 127 ? 1.561 6.114 -22.919 1.00 84.81 127 GLY A C 1
ATOM 1036 O O . GLY A 1 127 ? 1.936 6.506 -24.014 1.00 84.81 127 GLY A O 1
ATOM 1037 N N . GLU A 1 128 ? 2.322 6.213 -21.826 1.00 85.31 128 GLU A N 1
ATOM 1038 C CA . GLU A 1 128 ? 3.651 6.839 -21.834 1.00 85.31 128 GLU A CA 1
ATOM 1039 C C . GLU A 1 128 ? 4.639 6.054 -22.707 1.00 85.31 128 GLU A C 1
ATOM 1041 O O . GLU A 1 128 ? 5.393 6.655 -23.461 1.00 85.31 128 GLU A O 1
ATOM 1046 N N . ALA A 1 129 ? 4.593 4.716 -22.667 1.00 85.50 129 ALA A N 1
ATOM 1047 C CA . ALA A 1 129 ? 5.465 3.869 -23.485 1.00 85.50 129 ALA A CA 1
ATOM 1048 C C . ALA A 1 129 ? 5.186 4.009 -24.989 1.00 85.50 129 ALA A C 1
ATOM 1050 O O . ALA A 1 129 ? 6.102 3.902 -25.800 1.00 85.50 129 ALA A O 1
ATOM 1051 N N . MET A 1 130 ? 3.925 4.233 -25.373 1.00 87.88 130 MET A N 1
ATOM 1052 C CA . MET A 1 130 ? 3.537 4.404 -26.778 1.00 87.88 130 MET A CA 1
ATOM 1053 C C . MET A 1 130 ? 3.804 5.815 -27.305 1.00 87.88 130 MET A C 1
ATOM 1055 O O . MET A 1 130 ? 3.998 5.983 -28.505 1.00 87.88 130 MET A O 1
ATOM 1059 N N . SER A 1 131 ? 3.825 6.819 -26.429 1.00 84.69 131 SER A N 1
ATOM 1060 C CA . SER A 1 131 ? 4.207 8.192 -26.781 1.00 84.69 131 SER A CA 1
ATOM 1061 C C . SER A 1 131 ? 5.724 8.416 -26.790 1.00 84.69 131 SER A C 1
ATOM 1063 O O . SER A 1 131 ? 6.174 9.476 -27.217 1.00 84.69 131 SER A O 1
ATOM 1065 N N . ASP A 1 132 ? 6.505 7.437 -26.330 1.00 84.62 132 ASP A N 1
ATOM 1066 C CA . ASP A 1 132 ? 7.965 7.481 -26.314 1.00 84.62 132 ASP A CA 1
ATOM 1067 C C . ASP A 1 132 ? 8.557 7.344 -27.730 1.00 84.62 132 ASP A C 1
ATOM 1069 O O . ASP A 1 132 ? 7.990 6.699 -28.623 1.00 84.62 132 ASP A O 1
ATOM 1073 N N . ILE A 1 133 ? 9.749 7.907 -27.924 1.00 85.50 133 ILE A N 1
ATOM 1074 C CA . ILE A 1 133 ? 10.497 7.827 -29.186 1.00 85.50 133 ILE A CA 1
ATOM 1075 C C . ILE A 1 133 ? 10.888 6.374 -29.499 1.00 85.50 133 ILE A C 1
ATOM 1077 O O . ILE A 1 133 ? 10.922 5.957 -30.656 1.00 85.50 133 ILE A O 1
ATOM 1081 N N . ASP A 1 134 ? 11.097 5.584 -28.444 1.00 85.69 134 ASP A N 1
ATOM 1082 C CA . ASP A 1 134 ? 11.424 4.162 -28.493 1.00 85.69 134 ASP A CA 1
ATOM 1083 C C . ASP A 1 134 ? 10.178 3.249 -28.451 1.00 85.69 134 ASP A C 1
ATOM 1085 O O . ASP A 1 134 ? 10.299 2.040 -28.240 1.00 85.69 134 ASP A O 1
ATOM 1089 N N . SER A 1 135 ? 8.971 3.783 -28.683 1.00 86.44 135 SER A N 1
ATOM 1090 C CA . SER A 1 135 ? 7.699 3.031 -28.655 1.00 86.44 135 SER A CA 1
ATOM 1091 C C . SER A 1 135 ? 7.724 1.721 -29.450 1.00 86.44 135 SER A C 1
ATOM 1093 O O . SER A 1 135 ? 7.230 0.698 -28.975 1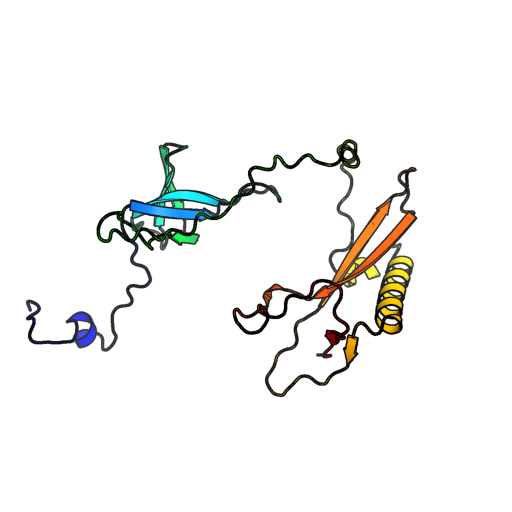.00 86.44 135 SER A O 1
ATOM 1095 N N . LYS A 1 136 ? 8.370 1.698 -30.622 1.00 91.19 136 LYS A N 1
ATOM 1096 C CA . LYS A 1 136 ? 8.531 0.475 -31.430 1.00 91.19 136 LYS A CA 1
ATOM 1097 C C . LYS A 1 136 ? 9.284 -0.630 -30.682 1.00 91.19 136 LYS A C 1
ATOM 1099 O O . LYS A 1 136 ? 8.840 -1.775 -30.683 1.00 91.19 136 LYS A O 1
ATOM 1104 N N . LYS A 1 137 ? 10.365 -0.281 -29.979 1.00 90.38 137 LYS A N 1
ATOM 1105 C CA . LYS A 1 137 ? 11.166 -1.230 -29.188 1.00 90.38 137 LYS A CA 1
ATOM 1106 C C . LYS A 1 137 ? 10.373 -1.751 -27.988 1.00 90.38 137 LYS A C 1
ATOM 1108 O O . LYS A 1 137 ? 10.476 -2.925 -27.637 1.00 90.38 137 LYS A O 1
ATOM 1113 N N . TRP A 1 138 ? 9.528 -0.905 -27.390 1.00 90.56 138 TRP A N 1
ATOM 1114 C CA . TRP A 1 138 ? 8.599 -1.329 -26.340 1.00 90.56 138 TRP A CA 1
ATOM 1115 C C . TRP A 1 138 ? 7.553 -2.330 -26.850 1.00 90.56 138 TRP A C 1
ATOM 1117 O O . TRP A 1 138 ? 7.287 -3.319 -26.166 1.00 90.56 138 TRP A O 1
ATOM 1127 N N . ILE A 1 139 ? 6.998 -2.121 -28.049 1.00 90.25 139 ILE A N 1
ATOM 1128 C CA . ILE A 1 139 ? 6.056 -3.056 -28.697 1.00 90.25 139 ILE A CA 1
ATOM 1129 C C . ILE A 1 139 ? 6.723 -4.402 -28.982 1.00 90.25 139 ILE A C 1
ATOM 1131 O O . ILE A 1 139 ? 6.149 -5.444 -28.667 1.00 90.25 139 ILE A O 1
ATOM 1135 N N . GLU A 1 140 ? 7.938 -4.394 -29.526 1.00 91.19 140 GLU A N 1
ATOM 1136 C CA . GLU A 1 140 ? 8.700 -5.620 -29.786 1.00 91.19 140 GLU A CA 1
ATOM 1137 C C . GLU A 1 140 ? 8.985 -6.400 -28.497 1.00 91.19 140 GLU A C 1
ATOM 1139 O O . GLU A 1 140 ? 8.774 -7.613 -28.453 1.00 91.19 140 GLU A O 1
ATOM 1144 N N . ALA A 1 141 ? 9.377 -5.711 -27.421 1.00 91.00 141 ALA A N 1
ATOM 1145 C CA . ALA A 1 141 ? 9.589 -6.335 -26.118 1.00 91.00 141 ALA A CA 1
ATOM 1146 C C . ALA A 1 141 ? 8.292 -6.931 -25.537 1.00 91.00 141 ALA A C 1
ATOM 1148 O O . ALA A 1 141 ? 8.313 -8.049 -25.024 1.00 91.00 141 ALA A O 1
ATOM 1149 N N . MET A 1 142 ? 7.160 -6.223 -25.645 1.00 91.62 142 MET A N 1
ATOM 1150 C CA . MET A 1 142 ? 5.851 -6.735 -25.207 1.00 91.62 142 MET A CA 1
ATOM 1151 C C . MET A 1 142 ? 5.426 -7.968 -26.002 1.00 91.62 142 MET A C 1
ATOM 1153 O O . MET A 1 142 ? 4.937 -8.939 -25.424 1.00 91.62 142 MET A O 1
ATOM 1157 N N . LYS A 1 143 ? 5.619 -7.938 -27.323 1.00 92.00 143 LYS A N 1
ATOM 1158 C CA . LYS A 1 143 ? 5.288 -9.059 -28.198 1.00 92.00 143 LYS A CA 1
ATOM 1159 C C . LYS A 1 143 ? 6.152 -10.278 -27.878 1.00 92.00 143 LYS A C 1
ATOM 1161 O O . LYS A 1 143 ? 5.610 -11.358 -27.699 1.00 92.00 143 LYS A O 1
ATOM 1166 N N . SER A 1 144 ? 7.459 -10.082 -27.709 1.00 89.69 144 SER A N 1
ATOM 1167 C CA . SER A 1 144 ? 8.394 -11.143 -27.315 1.00 89.69 144 SER A CA 1
ATOM 1168 C C . SER A 1 144 ? 8.002 -11.804 -25.985 1.00 89.69 144 SER A C 1
ATOM 1170 O O . SER A 1 144 ? 8.004 -13.030 -25.877 1.00 89.69 144 SER A O 1
ATOM 1172 N N . GLU A 1 145 ? 7.577 -11.016 -24.991 1.00 88.44 145 GLU A N 1
ATOM 1173 C CA . GLU A 1 145 ? 7.073 -11.548 -23.717 1.00 88.44 145 GLU A CA 1
ATOM 1174 C C . GLU A 1 145 ? 5.776 -12.360 -23.905 1.00 88.44 145 GLU A C 1
ATOM 1176 O O . GLU A 1 145 ? 5.654 -13.467 -23.377 1.00 88.44 145 GLU A O 1
ATOM 1181 N N . MET A 1 146 ? 4.815 -11.853 -24.687 1.00 86.94 146 MET A N 1
ATOM 1182 C CA . MET A 1 146 ? 3.565 -12.569 -24.995 1.00 86.94 146 MET A CA 1
ATOM 1183 C C . MET A 1 146 ? 3.812 -13.879 -25.753 1.00 86.94 146 MET A C 1
ATOM 1185 O O . MET A 1 146 ? 3.210 -14.906 -25.422 1.00 86.94 146 MET A O 1
ATOM 1189 N N . ASP A 1 147 ? 4.710 -13.857 -26.736 1.00 88.12 147 ASP A N 1
ATOM 1190 C CA . ASP A 1 147 ? 5.084 -15.020 -27.541 1.00 88.12 147 ASP A CA 1
ATOM 1191 C C . ASP A 1 147 ? 5.790 -16.070 -26.668 1.00 88.12 147 ASP A C 1
ATOM 1193 O O . ASP A 1 147 ? 5.445 -17.250 -26.728 1.00 88.12 147 ASP A O 1
ATOM 1197 N N . SER A 1 148 ? 6.689 -15.639 -25.774 1.00 86.50 148 SER A N 1
ATOM 1198 C CA . SER A 1 148 ? 7.351 -16.500 -24.782 1.00 86.50 148 SER A CA 1
ATOM 1199 C C . SER A 1 148 ? 6.356 -17.153 -23.815 1.00 86.50 148 SER A C 1
ATOM 1201 O O . SER A 1 148 ? 6.419 -18.358 -23.557 1.00 86.50 148 SER A O 1
ATOM 1203 N N . MET A 1 149 ? 5.387 -16.396 -23.291 1.00 83.00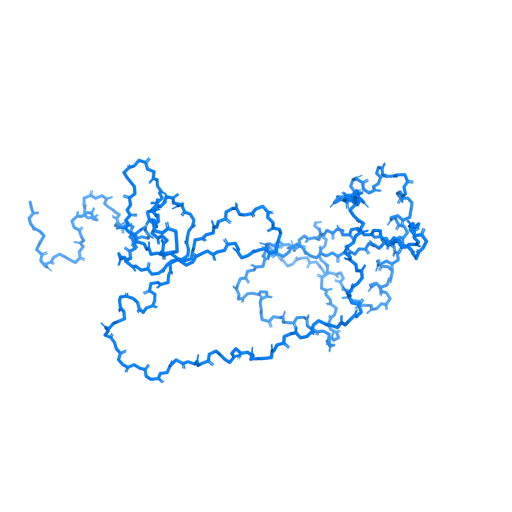 149 MET A N 1
ATOM 1204 C CA . ME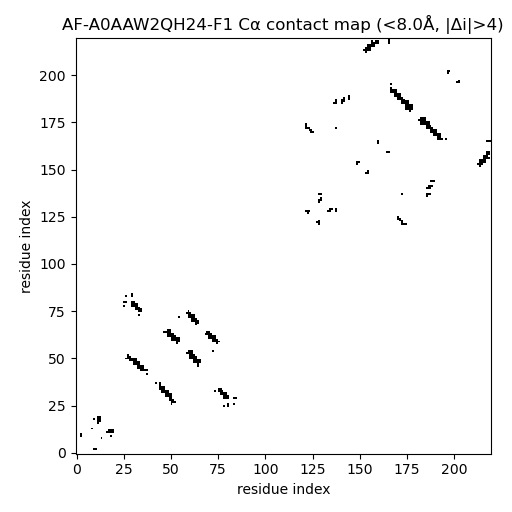T A 1 149 ? 4.341 -16.957 -22.426 1.00 83.00 149 MET A CA 1
ATOM 1205 C C . MET A 1 149 ? 3.457 -17.967 -23.171 1.00 83.00 149 MET A C 1
ATOM 1207 O O . MET A 1 149 ? 3.036 -18.967 -22.583 1.00 83.00 149 MET A O 1
ATOM 1211 N N . SER A 1 150 ? 3.205 -17.724 -24.459 1.00 83.44 150 SER A N 1
ATOM 1212 C CA . SER A 1 150 ? 2.413 -18.606 -25.320 1.00 83.44 150 SER A CA 1
ATOM 1213 C C . SER A 1 150 ? 3.166 -19.898 -25.656 1.00 83.44 150 SER A C 1
ATOM 1215 O O . SER A 1 150 ? 2.599 -20.985 -25.531 1.00 83.44 150 SER A O 1
ATOM 1217 N N . SER A 1 151 ? 4.456 -19.815 -26.009 1.00 82.69 151 SER A N 1
ATOM 1218 C CA . SER A 1 151 ? 5.293 -20.985 -26.318 1.00 82.69 151 SER A CA 1
ATOM 1219 C C . SER A 1 151 ? 5.497 -21.880 -25.100 1.00 82.69 151 SER A C 1
ATOM 1221 O O . SER A 1 151 ? 5.447 -23.105 -25.204 1.00 82.69 151 SER A O 1
ATOM 1223 N N . ASN A 1 152 ? 5.666 -21.265 -23.930 1.00 84.19 152 ASN A N 1
ATOM 1224 C CA . ASN A 1 152 ? 5.835 -21.968 -22.664 1.00 84.19 152 ASN A CA 1
ATOM 1225 C C . ASN A 1 152 ? 4.504 -22.476 -22.081 1.00 84.19 152 ASN A C 1
ATOM 1227 O O . ASN A 1 152 ? 4.513 -23.063 -21.001 1.00 84.19 152 ASN A O 1
ATOM 1231 N N . LYS A 1 153 ? 3.369 -22.257 -22.773 1.00 80.69 153 LYS A N 1
ATOM 1232 C CA . LYS A 1 153 ? 2.011 -22.611 -22.321 1.00 80.69 153 LYS A CA 1
ATOM 1233 C C . LYS A 1 153 ? 1.768 -22.175 -20.876 1.00 80.69 153 LYS A C 1
ATOM 1235 O O . LYS A 1 153 ? 1.206 -22.918 -20.081 1.00 80.69 153 LYS A O 1
ATOM 1240 N N . VAL A 1 154 ? 2.232 -20.973 -20.531 1.00 74.25 154 VAL A N 1
ATOM 1241 C CA . VAL A 1 154 ? 2.160 -20.444 -19.161 1.00 74.25 154 VAL A CA 1
ATOM 1242 C C . VAL A 1 154 ? 0.726 -20.106 -18.789 1.00 74.25 154 VAL A C 1
ATOM 1244 O O . VAL A 1 154 ? 0.428 -20.019 -17.606 1.00 74.25 154 VAL A O 1
ATOM 1247 N N . TRP A 1 155 ? -0.163 -19.923 -19.768 1.00 73.25 155 TRP A N 1
ATOM 1248 C CA . TRP A 1 155 ? -1.544 -19.555 -19.516 1.00 73.25 155 TRP A CA 1
ATOM 1249 C C . TRP A 1 155 ? -2.550 -20.253 -20.428 1.00 73.25 155 TRP A C 1
ATOM 1251 O O . TRP A 1 155 ? -2.227 -20.692 -21.531 1.00 73.25 155 TRP A O 1
ATOM 1261 N N . THR A 1 156 ? -3.789 -20.336 -19.947 1.00 75.38 156 THR A N 1
ATOM 1262 C CA . THR A 1 156 ? -4.960 -20.753 -20.728 1.00 75.38 156 THR A CA 1
ATOM 1263 C C . THR A 1 156 ? -6.028 -19.673 -20.644 1.00 75.38 156 THR A C 1
ATOM 1265 O O . THR A 1 156 ? -6.235 -19.073 -19.588 1.00 75.38 156 THR A O 1
ATOM 1268 N N . LEU A 1 157 ? -6.671 -19.385 -21.775 1.00 78.12 157 LEU A N 1
ATOM 1269 C CA . LEU A 1 157 ? -7.797 -18.461 -21.815 1.00 78.12 157 LEU A CA 1
ATOM 1270 C C . LEU A 1 157 ? -9.027 -19.183 -21.265 1.00 78.12 157 LEU A C 1
ATOM 1272 O O . LEU A 1 157 ? -9.422 -20.213 -21.812 1.00 78.12 157 LEU A O 1
ATOM 1276 N N . VAL A 1 158 ? -9.604 -18.663 -20.185 1.00 82.69 158 VAL A N 1
ATOM 1277 C CA . VAL A 1 158 ? -10.798 -19.238 -19.553 1.00 82.69 158 VAL A CA 1
ATOM 1278 C C . VAL A 1 158 ? -11.802 -18.127 -19.295 1.00 82.69 158 VAL A C 1
ATOM 1280 O O . VAL A 1 158 ? -11.437 -17.047 -18.822 1.00 82.69 158 VAL A O 1
ATOM 1283 N N . ASP A 1 159 ? -13.069 -18.395 -19.601 1.00 78.75 159 ASP A N 1
ATOM 1284 C CA . ASP A 1 159 ? -14.149 -17.461 -19.307 1.00 78.75 159 ASP A CA 1
ATOM 1285 C C . ASP A 1 159 ? -14.267 -17.237 -17.793 1.00 78.75 159 ASP A C 1
ATOM 1287 O O . ASP A 1 159 ? -14.214 -18.196 -17.013 1.00 78.75 159 ASP A O 1
ATOM 1291 N N . PRO A 1 160 ? -14.440 -15.982 -17.344 1.00 77.75 160 PRO A N 1
ATOM 1292 C CA . PRO A 1 160 ? -14.555 -15.697 -15.926 1.00 77.75 160 PRO A CA 1
ATOM 1293 C C . PRO A 1 160 ? -15.800 -16.392 -15.341 1.00 77.75 160 PRO A C 1
ATOM 1295 O O . PRO A 1 160 ? -16.898 -16.273 -15.898 1.00 77.75 160 PRO A O 1
ATOM 1298 N N . PRO A 1 161 ? -15.682 -17.097 -14.199 1.00 80.19 161 PRO A N 1
ATOM 1299 C CA . PRO A 1 161 ? -16.833 -17.711 -13.552 1.00 80.19 161 PRO A CA 1
ATOM 1300 C C . PRO A 1 161 ? -17.848 -16.642 -13.124 1.00 80.19 161 PRO A C 1
ATOM 1302 O O . PRO A 1 161 ? -17.491 -15.533 -12.714 1.00 80.19 161 PRO A O 1
ATOM 1305 N N . LYS A 1 162 ? -19.142 -16.977 -13.217 1.00 76.94 162 LYS A N 1
ATOM 1306 C CA . LYS A 1 162 ? -20.244 -16.034 -12.966 1.00 76.94 162 LYS A CA 1
ATOM 1307 C C . LYS A 1 162 ? -20.093 -15.361 -11.595 1.00 76.94 162 LYS A C 1
ATOM 1309 O O . LYS A 1 162 ? -20.113 -16.027 -10.565 1.00 76.94 162 LYS A O 1
ATOM 1314 N N . GLY A 1 163 ? -19.989 -14.031 -11.592 1.00 80.56 163 GLY A N 1
ATOM 1315 C CA . GLY A 1 163 ? -19.925 -13.211 -10.375 1.00 80.56 163 GLY A CA 1
ATOM 1316 C C . GLY A 1 163 ? -18.518 -12.928 -9.834 1.00 80.56 163 GLY A C 1
ATOM 1317 O O . GLY A 1 163 ? -18.397 -12.224 -8.829 1.00 80.56 163 GLY A O 1
ATOM 1318 N N . VAL A 1 164 ? -17.457 -13.413 -10.487 1.00 76.50 164 VAL A N 1
ATOM 1319 C CA . VAL A 1 164 ? -16.068 -13.124 -10.099 1.00 76.50 164 VAL A CA 1
ATOM 1320 C C . VAL A 1 164 ? -15.510 -11.977 -10.939 1.00 76.50 164 VAL A C 1
ATOM 1322 O O . VAL A 1 164 ? -15.673 -11.940 -12.154 1.00 76.50 164 VAL A O 1
ATOM 1325 N N . LYS A 1 165 ? -14.843 -11.022 -10.281 1.00 78.50 165 LYS A N 1
ATOM 1326 C CA . LYS A 1 165 ? -14.097 -9.961 -10.968 1.00 78.50 165 LYS A CA 1
ATOM 1327 C C . LYS A 1 165 ? -12.667 -10.451 -11.214 1.00 78.50 165 LYS A C 1
ATOM 1329 O O . LYS A 1 165 ? -11.983 -10.714 -10.223 1.00 78.50 165 LYS A O 1
ATOM 1334 N N . PRO A 1 166 ? -12.213 -10.567 -12.472 1.00 76.44 166 PRO A N 1
ATOM 1335 C CA . PRO A 1 166 ? -10.866 -11.035 -12.765 1.00 76.44 166 PRO A CA 1
ATOM 1336 C C . PRO A 1 166 ? -9.805 -10.055 -12.249 1.00 76.44 166 PRO A C 1
ATOM 1338 O O . PRO A 1 166 ? -10.034 -8.845 -12.146 1.00 76.44 166 PRO A O 1
ATOM 1341 N N . VAL A 1 167 ? -8.629 -10.584 -11.905 1.00 79.94 167 VAL A N 1
ATOM 1342 C CA . VAL A 1 167 ? -7.502 -9.776 -11.429 1.00 79.94 167 VAL A CA 1
ATOM 1343 C C . VAL A 1 167 ? -6.916 -9.003 -12.605 1.00 79.94 167 VAL A C 1
ATOM 1345 O O . VAL A 1 167 ? -6.468 -9.582 -13.589 1.00 79.94 167 VAL A O 1
ATOM 1348 N N . GLY A 1 168 ? -6.891 -7.675 -12.500 1.00 80.81 168 GLY A N 1
ATOM 1349 C CA . GLY A 1 168 ? -6.307 -6.843 -13.549 1.00 80.81 168 GLY A CA 1
ATOM 1350 C C . GLY A 1 168 ? -4.796 -7.055 -13.679 1.00 80.81 168 GLY A C 1
ATOM 1351 O O . GLY A 1 168 ? -4.101 -7.255 -12.685 1.00 80.81 168 GLY A O 1
ATOM 1352 N N . CYS A 1 169 ? -4.260 -6.927 -14.889 1.00 84.88 169 CYS A N 1
ATOM 1353 C CA . CYS A 1 169 ? -2.822 -6.942 -15.165 1.00 84.88 169 CYS A CA 1
ATOM 1354 C C . CYS A 1 169 ? -2.290 -5.537 -15.502 1.00 84.88 169 CYS A C 1
ATOM 1356 O O . CYS A 1 169 ? -3.048 -4.580 -15.703 1.00 84.88 169 CYS A O 1
ATOM 1358 N N . LYS A 1 170 ? -0.965 -5.383 -15.505 1.00 86.19 170 LYS A N 1
ATOM 1359 C CA . LYS A 1 170 ? -0.263 -4.191 -15.995 1.00 86.19 170 LYS A CA 1
ATOM 1360 C C . LYS A 1 170 ? 1.079 -4.562 -16.614 1.00 86.19 170 LYS A C 1
ATOM 1362 O O . LYS A 1 170 ? 1.694 -5.545 -16.212 1.00 86.19 170 LYS A O 1
ATOM 1367 N N . TRP A 1 171 ? 1.555 -3.716 -17.516 1.00 87.94 171 TRP A N 1
ATOM 1368 C CA . TRP A 1 171 ? 2.914 -3.791 -18.034 1.00 87.94 171 TRP A CA 1
ATOM 1369 C C . TRP A 1 171 ? 3.896 -3.070 -17.110 1.00 87.94 171 TRP A C 1
ATOM 1371 O O . TRP A 1 171 ? 3.582 -2.018 -16.547 1.00 87.94 171 TRP A O 1
ATOM 1381 N N . VAL A 1 172 ? 5.077 -3.656 -16.942 1.00 88.75 172 VAL A N 1
ATOM 1382 C CA . VAL A 1 172 ? 6.229 -3.053 -16.270 1.00 88.75 172 VAL A CA 1
ATOM 1383 C C . VAL A 1 172 ? 7.350 -2.942 -17.289 1.00 88.75 172 VAL A C 1
ATOM 1385 O O . VAL A 1 172 ? 7.783 -3.953 -17.839 1.00 88.75 172 VAL A O 1
ATOM 1388 N N . TYR A 1 173 ? 7.808 -1.716 -17.517 1.00 87.56 173 TYR A N 1
ATOM 1389 C CA . TYR A 1 173 ? 8.843 -1.392 -18.487 1.00 87.56 173 TYR A CA 1
ATOM 1390 C C . TYR A 1 173 ? 10.156 -1.099 -17.771 1.00 87.56 173 TYR A C 1
ATOM 1392 O O . TYR A 1 173 ? 10.167 -0.473 -16.710 1.00 87.56 173 TYR A O 1
ATOM 1400 N N . LYS A 1 174 ? 11.259 -1.586 -18.335 1.00 87.31 174 LYS A N 1
ATOM 1401 C CA . LYS A 1 174 ? 12.602 -1.292 -17.846 1.00 87.31 174 LYS A CA 1
ATOM 1402 C C . LYS A 1 174 ? 13.595 -1.232 -18.993 1.00 87.31 174 LYS A C 1
ATOM 1404 O O . LYS A 1 174 ? 13.738 -2.211 -19.733 1.00 87.31 174 LYS A O 1
ATOM 1409 N N . ARG A 1 175 ? 14.319 -0.120 -19.107 1.00 86.88 175 ARG A N 1
ATOM 1410 C CA . ARG A 1 175 ? 15.480 -0.038 -20.002 1.00 86.88 175 ARG A CA 1
ATOM 1411 C C . ARG A 1 175 ? 16.696 -0.642 -19.314 1.00 86.88 175 ARG A C 1
ATOM 1413 O O . ARG A 1 175 ? 16.938 -0.416 -18.128 1.00 86.88 175 ARG A O 1
ATOM 1420 N N . LYS A 1 176 ? 17.448 -1.461 -20.042 1.00 79.75 176 LYS A N 1
ATOM 1421 C CA . LYS A 1 176 ? 18.741 -1.978 -19.595 1.00 79.75 176 LYS A CA 1
ATOM 1422 C C . LYS A 1 176 ? 19.836 -1.278 -20.380 1.00 79.75 176 LYS A C 1
ATOM 1424 O O . LYS A 1 176 ? 19.847 -1.326 -21.609 1.00 79.75 176 LYS A O 1
ATOM 1429 N N . LEU A 1 177 ? 20.730 -0.634 -19.640 1.00 82.62 177 LEU A N 1
ATOM 1430 C CA . LEU A 1 177 ? 21.924 -0.011 -20.185 1.00 82.62 177 LEU A CA 1
ATOM 1431 C C . LEU A 1 177 ? 23.020 -1.071 -20.330 1.00 82.62 177 LEU A C 1
ATOM 1433 O O . LEU A 1 177 ? 23.156 -1.950 -19.474 1.00 82.62 177 LEU A O 1
ATOM 1437 N N . GLY A 1 178 ? 23.752 -1.013 -21.440 1.00 79.06 178 GLY A N 1
ATOM 1438 C CA . GLY A 1 178 ? 24.976 -1.777 -21.647 1.00 79.06 178 GLY A CA 1
ATOM 1439 C C . GLY A 1 178 ? 26.129 -1.227 -20.807 1.00 79.06 178 GLY A C 1
ATOM 1440 O O . GLY A 1 178 ? 25.987 -0.218 -20.117 1.00 79.06 178 GLY A O 1
ATOM 1441 N N . ALA A 1 179 ? 27.285 -1.888 -20.887 1.00 74.06 179 ALA A N 1
ATOM 1442 C CA . ALA A 1 179 ? 28.507 -1.439 -20.214 1.00 74.06 179 ALA A CA 1
ATOM 1443 C C . ALA A 1 179 ? 28.940 -0.026 -20.655 1.00 74.06 179 ALA A C 1
ATOM 1445 O O . ALA A 1 179 ? 29.524 0.706 -19.863 1.00 74.06 179 ALA A O 1
ATOM 1446 N N . ASP A 1 180 ? 28.569 0.369 -21.875 1.00 75.75 180 ASP A N 1
ATOM 1447 C CA . ASP A 1 180 ? 28.909 1.658 -22.486 1.00 75.75 180 ASP A CA 1
ATOM 1448 C C . ASP A 1 180 ? 27.924 2.787 -22.121 1.00 75.75 180 ASP A C 1
ATOM 1450 O O . ASP A 1 180 ? 28.051 3.911 -22.596 1.00 75.75 180 ASP A O 1
ATOM 1454 N N . GLY A 1 181 ? 26.908 2.503 -21.294 1.00 65.38 181 GLY A N 1
ATOM 1455 C CA . GLY A 1 181 ? 25.887 3.479 -20.897 1.00 65.38 181 GLY A CA 1
ATOM 1456 C C . GLY A 1 181 ? 24.763 3.694 -21.919 1.00 65.38 181 GLY A C 1
ATOM 1457 O O . GLY A 1 181 ? 23.818 4.423 -21.624 1.00 65.38 181 GLY A O 1
ATOM 1458 N N . GLU A 1 182 ? 24.800 3.033 -23.079 1.00 71.88 182 GLU A N 1
ATOM 1459 C CA . GLU A 1 182 ? 23.700 3.042 -24.053 1.00 71.88 182 GLU A CA 1
ATOM 1460 C C . GLU A 1 182 ? 22.602 2.025 -23.716 1.00 71.88 182 GLU A C 1
ATOM 1462 O O . GLU A 1 182 ? 22.861 0.953 -23.166 1.00 71.88 182 GLU A O 1
ATOM 1467 N N . VAL A 1 183 ? 21.351 2.325 -24.081 1.00 74.50 183 VAL A N 1
ATOM 1468 C CA . VAL A 1 183 ? 20.223 1.397 -23.907 1.00 74.50 183 VAL A CA 1
ATOM 1469 C C . VAL A 1 183 ? 20.354 0.239 -24.897 1.00 74.50 183 VAL A C 1
ATOM 1471 O O . VAL A 1 183 ? 20.014 0.366 -26.071 1.00 74.50 183 VAL A O 1
ATOM 1474 N N . THR A 1 184 ? 20.803 -0.915 -24.409 1.00 72.19 184 THR A N 1
ATOM 1475 C CA . THR A 1 184 ? 21.029 -2.113 -25.232 1.00 72.19 184 THR A CA 1
ATOM 1476 C C . THR A 1 184 ? 19.820 -3.038 -25.273 1.00 72.19 184 THR A C 1
ATOM 1478 O O . THR A 1 184 ? 19.655 -3.800 -26.222 1.00 72.19 184 THR A O 1
ATOM 1481 N N . THR A 1 185 ? 18.953 -3.026 -24.255 1.00 80.00 185 THR A N 1
ATOM 1482 C CA . THR A 1 185 ? 17.787 -3.924 -24.229 1.00 80.00 185 THR A CA 1
ATOM 1483 C C . THR A 1 185 ? 16.586 -3.291 -23.543 1.00 80.00 185 THR A C 1
ATOM 1485 O O . THR A 1 185 ? 16.682 -2.757 -22.438 1.00 80.00 185 THR A O 1
ATOM 1488 N N . PHE A 1 186 ? 15.423 -3.431 -24.171 1.00 85.00 186 PHE A N 1
ATOM 1489 C CA . PHE A 1 186 ? 14.132 -3.049 -23.611 1.00 85.00 186 PHE A CA 1
ATOM 1490 C C . PHE A 1 186 ? 13.484 -4.283 -22.985 1.00 85.00 186 PHE A C 1
ATOM 1492 O O . PHE A 1 186 ? 13.399 -5.338 -23.611 1.00 85.00 186 PHE A O 1
ATOM 1499 N N . ASN A 1 187 ? 13.067 -4.183 -21.724 1.00 84.44 187 ASN A N 1
ATOM 1500 C CA . ASN A 1 187 ? 12.398 -5.270 -21.017 1.00 84.44 187 ASN A CA 1
ATOM 1501 C C . ASN A 1 187 ? 10.967 -4.847 -20.677 1.00 84.44 187 ASN A C 1
ATOM 1503 O O . ASN A 1 187 ? 10.776 -3.867 -19.957 1.00 84.44 187 ASN A O 1
ATOM 1507 N N . ALA A 1 188 ? 9.980 -5.588 -21.174 1.00 89.62 188 ALA A N 1
ATOM 1508 C CA . ALA A 1 188 ? 8.576 -5.423 -20.823 1.00 89.62 188 ALA A CA 1
ATOM 1509 C C . ALA A 1 188 ? 8.082 -6.712 -20.163 1.00 89.62 188 ALA A C 1
ATOM 1511 O O . ALA A 1 188 ? 8.323 -7.795 -20.684 1.00 89.62 188 ALA A O 1
ATOM 1512 N N . ARG A 1 189 ? 7.417 -6.598 -19.011 1.00 87.31 189 ARG A N 1
ATOM 1513 C CA . ARG A 1 189 ? 6.856 -7.747 -18.280 1.00 87.31 189 ARG A CA 1
ATOM 1514 C C . ARG A 1 189 ? 5.394 -7.521 -17.960 1.00 87.31 189 ARG A C 1
ATOM 1516 O O . ARG A 1 189 ? 5.035 -6.436 -17.491 1.00 87.31 189 ARG A O 1
ATOM 1523 N N . LEU A 1 190 ? 4.573 -8.548 -18.145 1.00 86.50 190 LEU A N 1
ATOM 1524 C CA . LEU A 1 190 ? 3.170 -8.525 -17.744 1.00 86.50 190 LEU A CA 1
ATOM 1525 C C . LEU A 1 190 ? 3.041 -9.001 -16.291 1.00 86.50 190 LEU A C 1
ATOM 1527 O O . LEU A 1 190 ? 3.503 -10.080 -15.936 1.00 86.50 190 LEU A O 1
ATOM 1531 N N . VAL A 1 191 ? 2.431 -8.186 -15.428 1.00 86.56 191 VAL A N 1
ATOM 1532 C CA . VAL A 1 191 ? 2.336 -8.456 -13.984 1.00 86.56 191 VAL A CA 1
ATOM 1533 C C . VAL A 1 191 ? 0.900 -8.273 -13.497 1.00 86.56 191 VAL A C 1
ATOM 1535 O O . VAL A 1 191 ? 0.245 -7.282 -13.826 1.00 86.56 191 VAL A O 1
ATOM 1538 N N . ALA A 1 192 ? 0.411 -9.197 -12.669 1.00 82.38 192 ALA A N 1
ATOM 1539 C CA . ALA A 1 192 ? -0.889 -9.079 -12.012 1.00 82.38 192 ALA A CA 1
ATOM 1540 C C . ALA A 1 192 ? -0.907 -7.942 -10.967 1.00 82.38 192 ALA A C 1
ATOM 1542 O O . ALA A 1 192 ? 0.061 -7.707 -10.238 1.00 82.38 192 ALA A O 1
ATOM 1543 N N . LYS A 1 193 ? -2.024 -7.218 -10.858 1.00 80.00 193 LYS A N 1
ATOM 1544 C CA . LYS A 1 193 ? -2.235 -6.178 -9.841 1.00 80.00 193 LYS A CA 1
ATOM 1545 C C . LYS A 1 193 ? -2.639 -6.844 -8.519 1.00 80.00 193 LYS A C 1
ATOM 1547 O O . LYS A 1 193 ? -3.811 -7.100 -8.277 1.00 80.00 193 LYS A O 1
ATOM 1552 N N . GLY A 1 194 ? -1.666 -7.090 -7.641 1.00 68.75 194 GLY A N 1
ATOM 1553 C CA . GLY A 1 194 ? -1.854 -7.819 -6.373 1.00 68.75 194 GLY A CA 1
ATOM 1554 C C . GLY A 1 194 ? -2.703 -7.135 -5.286 1.00 68.75 194 GLY A C 1
ATOM 1555 O O . GLY A 1 194 ? -2.891 -7.709 -4.222 1.00 68.75 194 GLY A O 1
ATOM 1556 N N . TYR A 1 195 ? -3.241 -5.931 -5.512 1.00 60.03 195 TYR A N 1
ATOM 1557 C CA . TYR A 1 195 ? -4.020 -5.200 -4.495 1.00 60.03 195 TYR A CA 1
ATOM 1558 C C . TYR A 1 195 ? -5.408 -5.803 -4.213 1.00 60.03 195 TYR A C 1
ATOM 1560 O O . TYR A 1 195 ? -6.083 -5.368 -3.283 1.00 60.03 195 TYR A O 1
ATOM 1568 N N . THR A 1 196 ? -5.841 -6.776 -5.018 1.00 55.12 196 THR A N 1
ATOM 1569 C CA . THR A 1 196 ? -7.161 -7.427 -4.938 1.00 55.12 196 THR A CA 1
ATOM 1570 C C . THR A 1 196 ? -7.150 -8.819 -4.301 1.00 55.12 196 THR A C 1
ATOM 1572 O O . THR A 1 196 ? -8.213 -9.430 -4.229 1.00 55.12 196 THR A O 1
ATOM 1575 N N . GLN A 1 197 ? -5.997 -9.309 -3.826 1.00 57.19 197 GLN A N 1
ATOM 1576 C CA . GLN A 1 197 ? -5.894 -10.633 -3.198 1.00 57.19 197 GLN A CA 1
ATOM 1577 C C . GLN A 1 197 ? -6.756 -10.712 -1.932 1.00 57.19 197 GLN A C 1
ATOM 1579 O O . GLN A 1 197 ? -6.621 -9.882 -1.024 1.00 57.19 197 GLN A O 1
ATOM 1584 N N . ARG A 1 198 ? -7.645 -11.708 -1.860 1.00 53.97 198 ARG A N 1
ATOM 1585 C CA . ARG A 1 198 ? -8.477 -11.955 -0.674 1.00 53.97 198 ARG A CA 1
ATOM 1586 C C . ARG A 1 198 ? -7.798 -12.989 0.236 1.00 53.97 198 ARG A C 1
ATOM 1588 O O . ARG A 1 198 ? -7.541 -14.105 -0.221 1.00 53.97 198 ARG A O 1
ATOM 1595 N N . PRO A 1 199 ? -7.535 -12.666 1.521 1.00 44.66 199 PRO A N 1
ATOM 1596 C CA . PRO A 1 199 ? -7.051 -13.638 2.504 1.00 44.66 199 PRO A CA 1
ATOM 1597 C C . PRO A 1 199 ? -7.940 -14.887 2.537 1.00 44.66 199 PRO A C 1
ATOM 1599 O O . PRO A 1 199 ? -9.149 -14.761 2.715 1.00 44.66 199 PRO A O 1
ATOM 1602 N N . GLY A 1 200 ? -7.347 -16.070 2.349 1.00 55.41 200 GLY A N 1
ATOM 1603 C CA . GLY A 1 200 ? -8.051 -17.361 2.375 1.00 55.41 200 GLY A CA 1
ATOM 1604 C C . GLY A 1 200 ? -8.674 -17.834 1.053 1.00 55.41 200 GLY A C 1
ATOM 1605 O O . GLY A 1 200 ? -9.229 -18.922 1.035 1.00 55.41 200 GLY A O 1
ATOM 1606 N N . ALA A 1 201 ? -8.587 -17.060 -0.037 1.00 57.44 201 ALA A N 1
ATOM 1607 C CA . ALA A 1 201 ? -8.968 -17.520 -1.383 1.00 57.44 201 ALA A CA 1
ATOM 1608 C C . ALA A 1 201 ? -7.748 -17.644 -2.309 1.00 57.44 201 ALA A C 1
ATOM 1610 O O . ALA A 1 201 ? -7.568 -18.668 -2.950 1.00 57.44 201 ALA A O 1
ATOM 1611 N N . ASP A 1 202 ? -6.875 -16.629 -2.308 1.00 45.81 202 ASP A N 1
ATOM 1612 C CA . ASP A 1 202 ? -5.732 -16.542 -3.235 1.00 45.81 202 ASP A CA 1
ATOM 1613 C C . ASP A 1 202 ? -4.371 -16.821 -2.555 1.00 45.81 202 ASP A C 1
ATOM 1615 O O . ASP A 1 202 ? -3.331 -16.790 -3.205 1.00 45.81 202 ASP A O 1
ATOM 1619 N N . PHE A 1 203 ? -4.352 -17.016 -1.227 1.00 48.53 203 PHE A N 1
ATOM 1620 C CA . PHE A 1 203 ? -3.120 -17.107 -0.419 1.00 48.53 203 PHE A CA 1
ATOM 1621 C C . PHE A 1 203 ? -2.580 -18.532 -0.237 1.00 48.53 203 PHE A C 1
ATOM 1623 O O . PHE A 1 203 ? -1.414 -18.682 0.123 1.00 48.53 203 PHE A O 1
ATOM 1630 N N . GLU A 1 204 ? -3.399 -19.565 -0.445 1.00 47.09 204 GLU A N 1
ATOM 1631 C CA . GLU A 1 204 ? -2.958 -20.962 -0.291 1.00 47.09 204 GLU A CA 1
ATOM 1632 C C . GLU A 1 204 ? -2.269 -21.502 -1.552 1.00 47.09 204 GLU A C 1
ATOM 1634 O O . GLU A 1 204 ? -1.478 -22.442 -1.478 1.00 47.09 204 GLU A O 1
ATOM 1639 N N . GLU A 1 205 ? -2.470 -20.852 -2.700 1.00 44.25 205 GLU A N 1
ATOM 1640 C CA . GLU A 1 205 ? -1.771 -21.186 -3.936 1.00 44.25 205 GLU A CA 1
ATOM 1641 C C . GLU A 1 205 ? -0.423 -20.458 -3.998 1.00 44.25 205 GLU A C 1
ATOM 1643 O O . GLU A 1 205 ? -0.274 -19.337 -4.487 1.00 44.25 205 GLU A O 1
ATOM 1648 N N . THR A 1 206 ? 0.604 -21.106 -3.449 1.00 38.78 206 THR A N 1
ATOM 1649 C CA . THR A 1 206 ? 1.986 -20.627 -3.536 1.00 38.78 206 THR A CA 1
ATOM 1650 C C . THR A 1 206 ? 2.564 -20.971 -4.908 1.00 38.78 206 THR A C 1
ATOM 1652 O O . THR A 1 206 ? 3.095 -22.059 -5.122 1.00 38.78 206 THR A O 1
ATOM 1655 N N . TYR A 1 207 ? 2.504 -20.026 -5.845 1.00 47.25 207 TYR A N 1
ATOM 1656 C CA . TYR A 1 207 ? 3.139 -20.148 -7.159 1.00 47.25 207 TYR A CA 1
ATOM 1657 C C . TYR A 1 207 ? 4.660 -19.958 -7.048 1.00 47.25 207 TYR A C 1
ATOM 1659 O O . TYR A 1 207 ? 5.198 -18.874 -7.274 1.00 47.25 207 TYR A O 1
ATOM 1667 N N . SER A 1 208 ? 5.363 -21.021 -6.660 1.00 34.62 208 SER A N 1
ATOM 1668 C CA . SER A 1 208 ? 6.819 -21.145 -6.799 1.00 34.62 208 SER A CA 1
ATOM 1669 C C . SER A 1 208 ? 7.126 -22.088 -7.970 1.00 34.62 208 SER A C 1
ATOM 1671 O O . SER A 1 208 ? 6.459 -23.116 -8.091 1.00 34.62 208 SER A O 1
ATOM 1673 N N . PRO A 1 209 ? 8.107 -21.794 -8.844 1.00 36.06 209 PRO A N 1
ATOM 1674 C CA . PRO A 1 209 ? 8.472 -22.730 -9.909 1.00 36.06 209 PRO A CA 1
ATOM 1675 C C . PRO A 1 209 ? 9.088 -23.987 -9.260 1.00 36.06 209 PRO A C 1
ATOM 1677 O O . PRO A 1 209 ? 9.955 -23.815 -8.399 1.00 36.06 209 PRO A O 1
ATOM 1680 N N . PRO A 1 210 ? 8.661 -25.228 -9.594 1.00 43.16 210 PRO A N 1
ATOM 1681 C CA . PRO A 1 210 ? 8.129 -25.701 -10.874 1.00 43.16 210 PRO A CA 1
ATOM 1682 C C . PRO A 1 210 ? 6.778 -26.436 -10.722 1.00 43.16 210 PRO A C 1
ATOM 1684 O O . PRO A 1 210 ? 6.747 -27.606 -10.347 1.00 43.16 210 PRO A O 1
ATOM 1687 N N . TRP A 1 211 ? 5.659 -25.792 -11.052 1.00 33.66 211 TRP A N 1
ATOM 1688 C CA . TRP A 1 211 ? 4.374 -26.491 -11.179 1.00 33.66 211 TRP A CA 1
ATOM 1689 C C . TRP A 1 211 ? 3.815 -26.324 -12.597 1.00 33.66 211 TRP A C 1
ATOM 1691 O O . TRP A 1 211 ? 3.861 -25.219 -13.136 1.00 33.66 211 TRP A O 1
ATOM 1701 N N . PRO A 1 212 ? 3.318 -27.405 -13.227 1.00 41.78 212 PRO A N 1
ATOM 1702 C CA . PRO A 1 212 ? 2.915 -27.430 -14.634 1.00 41.78 212 PRO A CA 1
ATOM 1703 C C . PRO A 1 212 ? 1.530 -26.814 -14.901 1.00 41.78 212 PRO A C 1
ATOM 1705 O O . PRO A 1 212 ? 0.969 -27.032 -15.972 1.00 41.78 212 PRO A O 1
ATOM 1708 N N . SER A 1 213 ? 0.941 -26.089 -13.946 1.00 50.47 213 SER A N 1
ATOM 1709 C CA . SER A 1 213 ? -0.394 -25.513 -14.106 1.00 50.47 213 SER A CA 1
ATOM 1710 C C . SER A 1 213 ? -0.318 -24.154 -14.813 1.00 50.47 213 SER A C 1
ATOM 1712 O O . SER A 1 213 ? 0.237 -23.212 -14.238 1.00 50.47 213 SER A O 1
ATOM 1714 N N . PRO A 1 214 ? -0.876 -24.016 -16.028 1.00 56.41 214 PRO A N 1
ATOM 1715 C CA . PRO A 1 214 ? -0.980 -22.721 -16.681 1.00 56.41 214 PRO A CA 1
ATOM 1716 C C . PRO A 1 214 ? -1.870 -21.771 -15.869 1.00 56.41 214 PRO A C 1
ATOM 1718 O O . PRO A 1 214 ? -2.975 -22.138 -15.473 1.00 56.41 214 PRO A O 1
ATOM 1721 N N . PHE A 1 215 ? -1.420 -20.533 -15.669 1.00 55.12 215 PHE A N 1
ATOM 1722 C CA . PHE A 1 215 ? -2.228 -19.440 -15.136 1.00 55.12 215 PHE A CA 1
ATOM 1723 C C . PHE A 1 215 ? -3.478 -19.223 -16.000 1.00 55.12 215 PHE A C 1
ATOM 1725 O O . PHE A 1 215 ? -3.420 -19.228 -17.228 1.00 55.12 215 PHE A O 1
ATOM 1732 N N . GLN A 1 216 ? -4.633 -19.001 -15.387 1.00 58.44 216 GLN A N 1
ATOM 1733 C CA . GLN A 1 216 ? -5.842 -18.677 -16.142 1.00 58.44 216 GLN A CA 1
ATOM 1734 C C . GLN A 1 216 ? -5.887 -17.170 -16.396 1.00 58.44 216 GLN A C 1
ATOM 1736 O O . GLN A 1 216 ? -5.910 -16.371 -15.458 1.00 58.44 216 GLN A O 1
ATOM 1741 N N . LEU A 1 217 ? -5.871 -16.774 -17.670 1.00 55.22 217 LEU A N 1
ATOM 1742 C CA . LEU A 1 217 ? -6.128 -15.392 -18.064 1.00 55.22 217 LEU A CA 1
ATOM 1743 C C . LEU A 1 217 ? -7.610 -15.258 -18.400 1.00 55.22 217 LEU A C 1
ATOM 1745 O O . LEU A 1 217 ? -8.122 -15.952 -19.276 1.00 55.22 217 LEU A O 1
ATOM 1749 N N . CYS A 1 218 ? -8.280 -14.338 -17.714 1.00 52.66 218 CYS A N 1
ATOM 1750 C CA . CYS A 1 218 ? -9.647 -13.941 -18.020 1.00 52.66 218 CYS A CA 1
ATOM 1751 C C . CYS A 1 218 ? -9.607 -12.549 -18.651 1.00 52.66 218 CYS A C 1
ATOM 1753 O O . CYS A 1 218 ? -9.059 -11.615 -18.057 1.00 52.66 218 CYS A O 1
ATOM 1755 N N . LEU A 1 219 ? -10.160 -12.410 -19.855 1.00 43.84 219 LEU A N 1
ATOM 1756 C CA . LEU A 1 219 ? -10.349 -11.096 -20.464 1.00 43.84 219 LEU A CA 1
ATOM 1757 C C . LEU A 1 219 ? -11.483 -10.350 -19.732 1.00 43.84 219 LEU A C 1
ATOM 1759 O O . LEU A 1 219 ? -12.410 -10.999 -19.240 1.00 43.84 219 LEU A O 1
ATOM 1763 N N . PRO A 1 220 ? -11.377 -9.017 -19.587 1.00 40.28 220 PRO A N 1
ATOM 1764 C CA . PRO A 1 220 ? -12.439 -8.188 -19.025 1.00 40.28 220 PRO A CA 1
ATOM 1765 C C . PRO A 1 220 ? -13.684 -8.128 -19.916 1.00 40.28 220 PRO A C 1
ATOM 1767 O O . PRO A 1 220 ? -13.537 -8.250 -21.154 1.00 40.28 220 PRO A O 1
#

Foldseek 3Di:
DDDDPPDPADPCCVVVVDHDDCVLDDDAQFWKWDAAPDPDPDDDRTDTWTWHAQDPPDCWTWTAHPVVRDIDTDRDIGTPPPCPPPDDDDDPDDPPPPDDPDDPDDPCVPVPPPDDPDDPQWDPALVSCCVDPCVVQQVVQVVVQVVVCVVLLQEDEDADPPPDDDFDKGKDWDFDADPVRHRPHIHIDIGTDPPPDDPPPRPVPDPDPDDSDRHYDHDD

pLDDT: mean 72.18, std 17.25, range [33.66, 93.0]

Mean predicted aligned error: 19.72 Å

Organism: Sesamum rad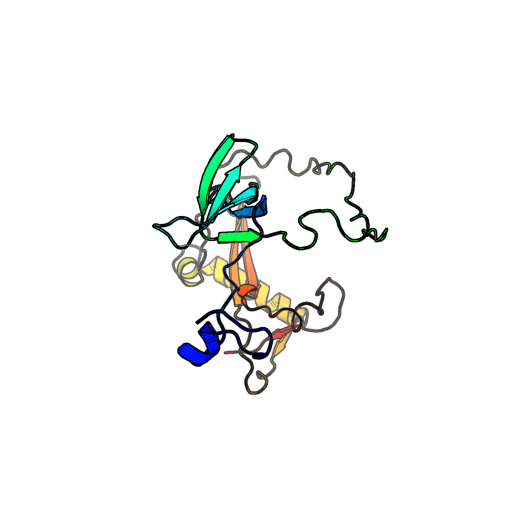iatum (NCBI:txid300843)

Sequence (220 aa):
MTPSKIVAQTPYQIWHGKPASYKYLRVWGSPAYVKRLVEDKLDLRSSLCRFVGYPKETAGYYFYDPTEQKVFVLRNAVFLEKGFPADIVPTNDIPVLRRSTRVSQQPERYGFLGLTGQLDNDPKIYGEAMSDIDSKKWIEAMKSEMDSMSSNKVWTLVDPPKGVKPVGCKWVYKRKLGADGEVTTFNARLVAKGYTQRPGADFEETYSPPWPSPFQLCLP

InterPro domains:
  IPR013103 Reverse transcriptase, RNA-dependent DNA polymerase [PF07727] (152-209)
  IPR057670 Retroviral polymerase, SH3-like domain [PF25597] (31-86)

Solvent-accessible surface area (backbone atoms only — not comparable to full-atom values): 14518 Å² total; per-residue (Å²): 137,82,92,56,90,86,53,96,63,56,71,62,27,71,75,67,76,44,77,83,82,62,87,81,67,72,67,77,63,26,47,24,41,33,65,52,94,62,89,61,94,80,60,87,43,58,49,79,24,31,33,71,49,71,53,92,90,45,97,37,33,31,33,35,30,82,86,78,74,42,76,47,79,47,69,67,64,51,71,53,52,87,70,55,75,84,79,89,78,96,68,97,75,72,80,76,77,83,69,77,84,72,76,82,75,74,67,72,91,66,75,76,86,82,85,76,93,79,73,96,76,57,40,81,45,71,69,52,38,62,74,38,95,59,21,68,55,51,49,52,24,42,48,52,45,54,50,49,40,57,75,66,50,45,54,44,85,46,82,68,59,92,92,60,82,72,79,52,69,44,68,48,55,43,78,36,59,43,97,85,70,47,79,72,44,63,44,40,45,84,41,74,55,73,91,74,69,48,90,86,75,60,67,79,68,75,91,59,92,90,66,94,71,46,46,76,48,47,82,134

Secondary structure (DSSP, 8-state):
-PPPTT-SS-HHHHHHSS----TT---TT-EEEEE----STTS--EEEEEEEE--SSSSSEEEEETTTTEEEEES-EEE--TT-SS-S----------------PPPGGGTT---------S-SSHHHHHHSTTHHHHHHHHHHHHHHHHHTT-EEE-PPPTTPPPPPEEEEEEEEE-TTSSEEEEEEEEEE-GGGPPTTTSSS----S----PEEE---

Nearest PDB structures (foldseek):
  8zra-assembly1_A  TM=4.953E-01  e=1.704E-01  Bacillus amyloliquefaciens
  5o2q-assembly1_A  TM=4.405E-01  e=3.889E-01  Homo sapiens
  2eko-assembly1_A  TM=4.069E-01  e=2.718E+00  Homo sapiens
  7oh3-assembly1_T  TM=2.683E-01  e=7.010E-01  Saccharomyces cerevisiae S288C
  3aqj-assembly2_R  TM=2.235E-01  e=5.513E+00  Peduovirus P2

Radius of gyration: 26.79 Å; Cα contacts (8 Å, |Δi|>4): 235; chains: 1; bounding box: 62×45×69 Å